Protein AF-A0A3B9JPJ0-F1 (afdb_monomer_lite)

pLDDT: mean 85.85, std 18.94, range [28.5, 98.88]

Sequence (284 aa):
MLSPKNLHAYPKFWPHKKGLVPAPLLPMSRKEMDELGWDCCDIIIVTGDAYVDHPSFGMAIIGRLLESQGFRVGIISQPDWHSADAFRQLGKPSLFFAVASGNMDSMVNHYTAEKRPRSDDAYTAGAMSGKRPDRATTVYTQRAKEAYKGIPVIIGGIEASLRRIAQYDHWSQTIRRSILPDSKADLLLFGNAERAVVEVAHRVAAGEDIKQITDIRGTAYMRQGIPEGWTVLDSSEIDADKSLVHPQTDPYADTSAKDKQGCGDKNNQTKPSKIDPNQGAVQV

Foldseek 3Di:
DDDFDDLPPAAQLQDVVNQLDDQPAAAQAVVSCVVSVHPAFQEEEEEAFDDDCDPLKVSNVLQVSNVVSNGRYHYQYLFDLVALVSLCRRHDHNFAYEYEHIQDQPQVQQADPVRHGDCFGPRYVVRHPDSADHLRRLSVLQSNCVNPPPGAYEYEHDSQQVQQAFDQDPNVRDTDGHSCVRSVHAKYAYDPCSSVSSVLSVCSSVVDDSNVPDPDPRMDGDDDDDDPPDDDDDPVDPDDPPRDPPVDDDPPPDPVVVPDDDDDDDDDDDDDDDDDPPPDPDDD

Radius of gyration: 23.82 Å; chains: 1; bounding box: 48×60×76 Å

Secondary structure (DSSP, 8-state):
-PPPPPTT-SPPSS-GGGT-PPPSS---SHHHHHHTT-SS-SEEEEESS----STT-HHHHHHHHHHHTT--EEEEES--TT-SGGGGTT---SSEEEEE--SS-HHHHHB-TT-PBPSB-TTSGGGBS-SS-TTHHHHHHHHHHHHSTT--EEE-HHHHHHTTS-EEETTTTEEE--HHHHH--SEEE-SS-HHHHHHHHHHHHTT--GGG----TTEE---SSPPTTPPPPP-SSPPPTTT---SS--TTS-GGGGGS----------PPPPPPTTS-----

Structure (mmCIF, N/CA/C/O backbone):
data_AF-A0A3B9JPJ0-F1
#
_entry.id   AF-A0A3B9JPJ0-F1
#
loop_
_atom_site.group_PDB
_atom_site.id
_atom_site.type_symbol
_atom_site.label_atom_id
_atom_site.label_alt_id
_atom_site.label_comp_id
_atom_site.label_asym_id
_atom_site.label_entity_id
_atom_site.label_seq_id
_atom_site.pdbx_PDB_ins_code
_atom_site.Cartn_x
_atom_site.Cartn_y
_atom_site.Cartn_z
_atom_site.occupancy
_atom_site.B_iso_or_equiv
_atom_site.auth_seq_id
_atom_site.auth_comp_id
_atom_site.auth_asym_id
_atom_site.auth_atom_id
_atom_site.pdbx_PDB_model_num
ATOM 1 N N . MET A 1 1 ? -10.204 -19.972 -12.909 1.00 61.78 1 MET A N 1
ATOM 2 C CA . MET A 1 1 ? -10.339 -18.577 -12.428 1.00 61.78 1 MET A CA 1
ATOM 3 C C . MET A 1 1 ? -11.800 -18.314 -12.134 1.00 61.78 1 MET A C 1
ATOM 5 O O . MET A 1 1 ? -12.628 -18.668 -12.967 1.00 61.78 1 MET A O 1
ATOM 9 N N . LEU A 1 2 ? -12.107 -17.726 -10.980 1.00 66.38 2 LEU A N 1
ATOM 10 C CA . LEU A 1 2 ? -13.475 -17.365 -10.611 1.00 66.38 2 LEU A CA 1
ATOM 11 C C . LEU A 1 2 ? -14.005 -16.226 -11.503 1.00 66.38 2 LEU A C 1
ATOM 13 O O . LEU A 1 2 ? -13.235 -15.398 -12.005 1.00 66.38 2 LEU A O 1
ATOM 17 N N . SER A 1 3 ? -15.321 -16.199 -11.722 1.00 76.38 3 SER A N 1
ATOM 18 C CA . SER A 1 3 ? -15.989 -15.069 -12.376 1.00 76.38 3 SER A CA 1
ATOM 19 C C . SER A 1 3 ? -15.947 -13.843 -11.457 1.00 76.38 3 SER A C 1
ATOM 21 O O . SER A 1 3 ? -16.220 -13.986 -10.263 1.00 76.38 3 SER A O 1
ATOM 23 N N . PRO A 1 4 ? -15.629 -12.643 -11.977 1.00 72.19 4 PRO A N 1
ATOM 24 C CA . PRO A 1 4 ? -15.495 -11.455 -11.144 1.00 72.19 4 PRO A CA 1
ATOM 25 C C . PRO A 1 4 ? -16.838 -11.092 -10.503 1.00 72.19 4 PRO A C 1
ATOM 27 O O . PRO A 1 4 ? -17.842 -10.907 -11.195 1.00 72.19 4 PRO A O 1
ATOM 30 N N . LYS A 1 5 ? -16.850 -10.964 -9.174 1.00 83.88 5 LYS A N 1
ATOM 31 C CA . LYS A 1 5 ? -18.019 -10.474 -8.437 1.00 83.88 5 LYS A CA 1
ATOM 32 C C . LYS A 1 5 ? -18.219 -8.977 -8.685 1.00 83.88 5 LYS A C 1
ATOM 34 O O . LYS A 1 5 ? -17.272 -8.226 -8.924 1.00 83.88 5 LYS A O 1
ATOM 39 N N . ASN A 1 6 ? -19.473 -8.533 -8.627 1.00 87.19 6 ASN A N 1
ATOM 40 C CA . ASN A 1 6 ? -19.786 -7.107 -8.657 1.00 87.19 6 ASN A CA 1
ATOM 41 C C . ASN A 1 6 ? -19.236 -6.426 -7.387 1.00 87.19 6 ASN A C 1
ATOM 43 O O . ASN A 1 6 ? -19.328 -6.994 -6.300 1.00 87.19 6 ASN A O 1
ATOM 47 N N . LEU A 1 7 ? -18.699 -5.208 -7.518 1.00 85.88 7 LEU A N 1
ATOM 48 C CA . LEU A 1 7 ? -18.126 -4.431 -6.407 1.00 85.88 7 LEU A CA 1
ATOM 49 C C . LEU A 1 7 ? -19.104 -4.222 -5.244 1.00 85.88 7 LEU A C 1
ATOM 51 O O . LEU A 1 7 ? -18.683 -4.149 -4.096 1.00 85.88 7 LEU A O 1
ATOM 55 N N . HIS A 1 8 ? -20.403 -4.144 -5.529 1.00 86.38 8 HIS A N 1
ATOM 56 C CA . HIS A 1 8 ? -21.445 -3.909 -4.528 1.00 86.38 8 HIS A CA 1
ATOM 57 C C . HIS A 1 8 ? -22.128 -5.196 -4.047 1.00 86.38 8 HIS A C 1
ATOM 59 O O . HIS A 1 8 ? -23.106 -5.130 -3.310 1.00 86.38 8 HIS A O 1
ATOM 65 N N . ALA A 1 9 ? -21.642 -6.369 -4.470 1.00 90.06 9 ALA A N 1
ATOM 66 C CA . ALA A 1 9 ? -22.218 -7.650 -4.064 1.00 90.06 9 ALA A CA 1
ATOM 67 C C . ALA A 1 9 ? -21.769 -8.101 -2.665 1.00 90.06 9 ALA A C 1
ATOM 69 O O . ALA A 1 9 ? -22.383 -9.001 -2.093 1.00 90.06 9 ALA A O 1
ATOM 70 N N . TYR A 1 10 ? -20.701 -7.516 -2.121 1.00 90.62 10 TYR A N 1
ATOM 71 C CA . TYR A 1 10 ? -20.226 -7.857 -0.787 1.00 90.62 10 TYR A CA 1
ATOM 72 C C . TYR A 1 10 ? -21.063 -7.156 0.292 1.00 90.62 10 TYR A C 1
ATOM 74 O O . TYR A 1 10 ? -21.375 -5.969 0.153 1.00 90.62 10 TYR A O 1
ATOM 82 N N . PRO A 1 11 ? -21.423 -7.851 1.388 1.00 91.69 11 PRO A N 1
ATOM 83 C CA . PRO A 1 11 ? -21.999 -7.182 2.544 1.00 91.69 11 PRO A CA 1
ATOM 84 C C . PRO A 1 11 ? -20.972 -6.213 3.138 1.00 91.69 11 PRO A C 1
ATOM 86 O O . PRO A 1 11 ? -19.778 -6.508 3.170 1.00 91.69 11 PRO A O 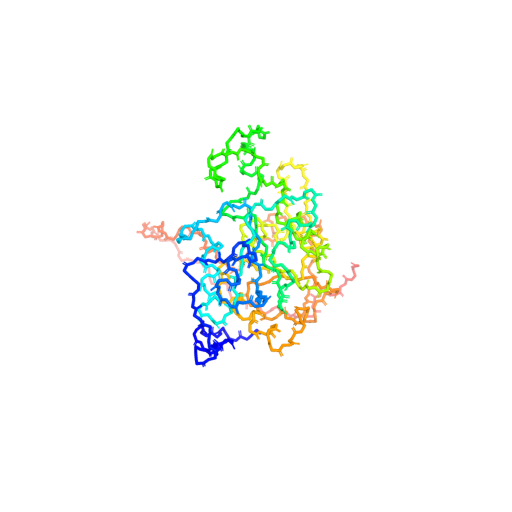1
ATOM 89 N N . LYS A 1 12 ? -21.434 -5.060 3.636 1.00 92.56 12 LYS A N 1
ATOM 90 C CA . LYS A 1 12 ? -20.546 -4.115 4.326 1.00 92.56 12 LYS A CA 1
ATOM 91 C C . LYS A 1 12 ? -19.909 -4.794 5.538 1.00 92.56 12 LYS A C 1
ATOM 93 O O . LYS A 1 12 ? -20.639 -5.391 6.331 1.00 92.56 12 LYS A O 1
ATOM 98 N N . PHE A 1 13 ? -18.591 -4.661 5.690 1.00 92.56 13 PHE A N 1
ATOM 99 C CA . PHE A 1 13 ? -17.847 -5.304 6.775 1.00 92.56 13 PHE A CA 1
ATOM 100 C C . PHE A 1 13 ? -18.347 -4.838 8.149 1.00 92.56 13 PHE A C 1
ATOM 102 O O . PHE A 1 13 ? -18.813 -5.652 8.948 1.00 92.56 13 PHE A O 1
ATOM 109 N N . TRP A 1 14 ? -18.397 -3.519 8.366 1.00 89.31 14 TRP A N 1
ATOM 110 C CA . TRP A 1 14 ? -19.162 -2.896 9.443 1.00 89.31 14 TRP A CA 1
ATOM 111 C C . TRP A 1 14 ? -20.501 -2.356 8.905 1.00 89.31 14 TRP A C 1
ATOM 113 O O . TRP A 1 14 ? -20.537 -1.353 8.182 1.00 89.31 14 TRP A O 1
ATOM 123 N N . PRO A 1 15 ? -21.645 -2.980 9.242 1.00 76.25 15 PRO A N 1
ATOM 124 C CA . PRO A 1 15 ? -22.956 -2.444 8.894 1.00 76.25 15 PRO A CA 1
ATOM 125 C C . PRO A 1 15 ? -23.157 -1.052 9.502 1.00 76.25 15 PRO A C 1
ATOM 127 O O . PRO A 1 15 ? -22.800 -0.830 10.654 1.00 76.25 15 PRO A O 1
ATOM 130 N N . HIS A 1 16 ? -23.826 -0.133 8.798 1.00 65.19 16 HIS A N 1
ATOM 131 C CA . HIS A 1 16 ? -24.108 1.217 9.326 1.00 65.19 16 HIS A CA 1
ATOM 132 C C . HIS A 1 16 ? -24.902 1.182 10.643 1.00 65.19 16 HIS A C 1
ATOM 134 O O . HIS A 1 16 ? -24.671 1.991 11.533 1.00 65.19 16 HIS A O 1
ATOM 140 N N . LYS A 1 17 ? -25.771 0.175 10.824 1.00 56.69 17 LYS A N 1
ATOM 141 C CA . LYS A 1 17 ? -26.485 -0.068 12.092 1.00 56.69 17 LYS A CA 1
ATOM 142 C C . LYS A 1 17 ? -25.561 -0.429 13.266 1.00 56.69 17 LYS A C 1
ATOM 144 O O . LYS A 1 17 ? -25.993 -0.342 14.406 1.00 56.69 17 LYS A O 1
ATOM 149 N N . LYS A 1 18 ? -24.321 -0.847 12.993 1.00 61.72 18 LYS A N 1
ATOM 150 C CA . LYS A 1 18 ? -23.273 -1.118 13.987 1.00 61.72 18 LYS A CA 1
ATOM 151 C C . LYS A 1 18 ? -22.310 0.066 14.189 1.00 61.72 18 LYS A C 1
ATOM 153 O O . LYS A 1 18 ? -21.311 -0.106 14.872 1.00 61.72 18 LYS A O 1
ATOM 158 N N . GLY A 1 19 ? -22.607 1.250 13.638 1.00 57.16 19 GLY A N 1
ATOM 159 C CA . GLY A 1 19 ? -21.951 2.501 14.040 1.00 57.16 19 GLY A CA 1
ATOM 160 C C . GLY A 1 19 ? -20.794 2.994 13.169 1.00 57.16 19 GLY A C 1
ATOM 161 O O . GLY A 1 19 ? -20.196 4.004 13.522 1.00 57.16 19 GLY A O 1
ATOM 162 N N . LEU A 1 20 ? -20.483 2.360 12.029 1.00 73.75 20 LEU A N 1
ATOM 163 C CA . LEU A 1 20 ? -19.498 2.939 11.108 1.00 73.75 20 LEU A CA 1
ATOM 164 C C . LEU A 1 20 ? -20.132 4.081 10.301 1.00 73.75 20 LEU A C 1
ATOM 166 O O . LEU A 1 20 ? -20.853 3.841 9.327 1.00 73.75 20 LEU A O 1
ATOM 170 N N . VAL A 1 21 ? -19.854 5.311 10.726 1.00 74.94 21 VAL A N 1
ATOM 171 C CA . VAL A 1 21 ? -20.100 6.535 9.958 1.00 74.94 21 VAL A CA 1
ATOM 172 C C . VAL A 1 21 ? -18.847 6.821 9.125 1.00 74.94 21 VAL A C 1
ATOM 174 O O . VAL A 1 21 ? -17.755 6.796 9.697 1.00 74.94 21 VAL A O 1
ATOM 177 N N . PRO A 1 22 ? -18.968 7.062 7.804 1.00 80.25 22 PRO A N 1
ATOM 178 C CA . PRO A 1 22 ? -17.829 7.464 6.988 1.00 80.25 22 PRO A CA 1
ATOM 179 C C . PRO A 1 22 ? -17.139 8.694 7.578 1.00 80.25 22 PRO A C 1
ATOM 181 O O . PRO A 1 22 ? -17.803 9.667 7.949 1.00 80.25 22 PRO A O 1
ATOM 184 N N . ALA A 1 23 ? -15.818 8.648 7.672 1.00 87.19 23 ALA A N 1
ATOM 185 C CA . ALA A 1 23 ? -15.024 9.744 8.180 1.00 87.19 23 ALA A CA 1
ATOM 186 C C . ALA A 1 23 ? -15.075 10.920 7.187 1.00 87.19 23 ALA A C 1
ATOM 188 O O . ALA A 1 23 ? -14.973 10.700 5.975 1.00 87.19 23 ALA A O 1
ATOM 189 N N . PRO A 1 24 ? -15.192 12.180 7.645 1.00 90.88 24 PRO A N 1
ATOM 190 C CA . PRO A 1 24 ? -15.136 13.337 6.749 1.00 90.88 24 PRO A CA 1
ATOM 191 C C . PRO A 1 24 ? -13.866 13.344 5.890 1.00 90.88 24 PRO A C 1
ATOM 193 O O . PRO A 1 24 ? -13.932 13.615 4.696 1.00 90.88 24 PRO A O 1
ATOM 196 N N . LEU A 1 25 ? -12.738 12.948 6.481 1.00 94.44 25 LEU A N 1
ATOM 197 C CA . LEU A 1 25 ? -11.451 12.654 5.850 1.00 94.44 25 LEU A CA 1
ATOM 198 C C . LEU A 1 25 ? -10.896 11.370 6.465 1.00 94.44 25 LEU A C 1
ATOM 200 O O . LEU A 1 25 ? -11.198 11.073 7.621 1.00 94.44 25 LEU A O 1
ATOM 204 N N . LEU A 1 26 ? -10.089 10.612 5.720 1.00 96.88 26 LEU A N 1
ATOM 205 C CA . LEU A 1 26 ? -9.426 9.438 6.292 1.00 96.88 26 LEU A CA 1
ATOM 206 C C . LEU A 1 26 ? -8.478 9.893 7.418 1.00 96.88 26 LEU A C 1
ATOM 208 O O . LEU A 1 26 ? -7.664 10.788 7.177 1.00 96.88 26 LEU A O 1
ATOM 212 N N . PRO A 1 27 ? -8.547 9.304 8.627 1.00 97.12 27 PRO A N 1
ATOM 213 C CA . PRO A 1 27 ? -7.702 9.718 9.739 1.00 97.12 27 PRO A CA 1
ATOM 214 C C . PRO A 1 27 ? -6.224 9.455 9.439 1.00 97.12 27 PRO A C 1
ATOM 216 O O . PRO A 1 27 ? -5.844 8.390 8.937 1.00 97.12 27 PRO A O 1
ATOM 219 N N . MET A 1 28 ? -5.388 10.425 9.800 1.00 97.56 28 MET A N 1
ATOM 220 C CA . MET A 1 28 ? -3.929 10.375 9.706 1.00 97.56 28 MET A CA 1
ATOM 221 C C . MET A 1 28 ? -3.252 10.279 11.078 1.00 97.56 28 MET A C 1
ATOM 223 O O . MET A 1 28 ? -2.062 9.972 11.162 1.00 97.56 28 MET A O 1
ATOM 227 N N . SER A 1 29 ? -4.005 10.488 12.158 1.00 97.25 29 SER A N 1
ATOM 228 C CA . SER A 1 29 ? -3.526 10.467 13.539 1.00 97.25 29 SER A CA 1
ATOM 229 C C . SER A 1 29 ? -4.447 9.680 14.475 1.00 97.25 29 SER A C 1
ATOM 231 O O . SER A 1 29 ? -5.636 9.505 14.208 1.00 97.25 29 SER A O 1
ATOM 233 N N . ARG A 1 30 ? -3.917 9.247 15.630 1.00 96.38 30 ARG A N 1
ATOM 234 C CA . ARG A 1 30 ? -4.747 8.646 16.691 1.00 96.38 30 ARG A CA 1
ATOM 235 C C . ARG A 1 30 ? -5.840 9.579 17.192 1.00 96.38 30 ARG A C 1
ATOM 237 O O . ARG A 1 30 ? -6.946 9.119 17.414 1.00 96.38 30 ARG A O 1
ATOM 244 N N . LYS A 1 31 ? -5.554 10.876 17.295 1.00 96.69 31 LYS A N 1
ATOM 245 C CA . LYS A 1 31 ? -6.536 11.863 17.744 1.00 96.69 31 LYS A CA 1
ATOM 246 C C . LYS A 1 31 ? -7.770 11.891 16.833 1.00 96.69 31 LYS A C 1
ATOM 248 O O . LYS A 1 31 ? -8.887 11.867 17.329 1.00 96.69 31 LYS A O 1
ATOM 253 N N . GLU A 1 32 ? -7.575 11.889 15.515 1.00 96.12 32 GLU A N 1
ATOM 254 C CA . GLU A 1 32 ? -8.690 11.835 14.557 1.00 96.12 32 GLU A CA 1
ATOM 255 C C . GLU A 1 32 ? -9.441 10.497 14.637 1.00 96.12 32 GLU A C 1
ATOM 257 O O . GLU A 1 32 ? -10.658 10.463 14.491 1.00 96.12 32 GLU A O 1
ATOM 262 N N . MET A 1 33 ? -8.747 9.385 14.916 1.00 94.94 33 MET A N 1
ATOM 263 C CA . MET A 1 33 ? -9.417 8.104 15.181 1.00 94.94 33 MET A CA 1
ATOM 264 C C . MET A 1 33 ? -10.278 8.154 16.448 1.00 94.94 33 MET A C 1
ATOM 266 O O . MET A 1 33 ? -11.392 7.637 16.432 1.00 94.94 33 MET A O 1
ATOM 270 N N . ASP A 1 34 ? -9.792 8.789 17.518 1.00 93.88 34 ASP A N 1
ATOM 271 C CA . ASP A 1 34 ? -10.538 8.959 18.769 1.00 93.88 34 ASP A CA 1
ATOM 272 C C . ASP A 1 34 ? -11.796 9.818 18.545 1.00 93.88 34 ASP A C 1
ATOM 274 O O . ASP A 1 34 ? -12.870 9.480 19.041 1.00 93.88 34 ASP A O 1
ATOM 278 N N . GLU A 1 35 ? -11.696 10.877 17.733 1.00 93.62 35 GLU A N 1
ATOM 279 C CA . GLU A 1 35 ? -12.833 11.713 17.311 1.00 93.62 35 GLU A CA 1
ATOM 280 C C . GLU A 1 35 ? -13.882 10.918 16.507 1.00 93.62 35 GLU A C 1
ATOM 282 O O . GLU A 1 35 ? -15.080 11.187 16.611 1.00 93.62 35 GLU A O 1
ATOM 287 N N . LEU A 1 36 ? -13.449 9.902 15.753 1.00 91.75 36 LEU A N 1
ATOM 288 C CA . LEU A 1 36 ? -14.315 8.962 15.031 1.00 91.75 36 LEU A CA 1
ATOM 289 C C . LEU A 1 36 ? -14.805 7.788 15.902 1.00 91.75 36 LEU A C 1
ATOM 291 O O . LEU A 1 36 ? -15.628 6.988 15.448 1.00 91.75 36 LEU A O 1
ATOM 295 N N . GLY A 1 37 ? -14.303 7.651 17.134 1.00 91.81 37 GLY A N 1
ATOM 296 C CA . GLY A 1 37 ? -14.588 6.522 18.023 1.00 91.81 37 GLY A CA 1
ATOM 297 C C . GLY A 1 37 ? -13.983 5.191 17.557 1.00 91.81 37 GLY A C 1
ATOM 298 O O . GLY A 1 37 ? -14.536 4.128 17.846 1.00 91.81 37 GLY A O 1
ATOM 299 N N . TRP A 1 38 ? -12.888 5.220 16.793 1.00 92.56 38 TRP A N 1
ATOM 300 C CA . TRP A 1 38 ? -12.226 4.028 16.256 1.00 92.56 38 TRP A CA 1
ATOM 301 C C . TRP A 1 38 ? -11.074 3.576 17.158 1.00 92.56 38 TRP A C 1
ATOM 303 O O . TRP A 1 38 ? -10.097 4.294 17.344 1.00 92.56 38 TRP A O 1
ATOM 313 N N . ASP A 1 39 ? -11.121 2.335 17.639 1.00 92.75 39 ASP A N 1
ATOM 314 C CA . ASP A 1 39 ? -10.020 1.717 18.395 1.00 92.75 39 ASP A CA 1
ATOM 315 C C . ASP A 1 39 ? -8.807 1.365 17.500 1.00 92.75 39 ASP A C 1
ATOM 317 O O . ASP A 1 39 ? -7.635 1.521 17.870 1.00 92.75 39 ASP A O 1
ATOM 321 N N . CYS A 1 40 ? -9.080 0.922 16.275 1.00 95.25 40 CYS A N 1
ATOM 322 C CA . CYS A 1 40 ? -8.094 0.574 15.263 1.00 95.25 40 CYS A CA 1
ATOM 323 C C . CYS A 1 40 ? -8.622 0.836 13.846 1.00 95.25 40 CYS A C 1
ATOM 325 O O . CYS A 1 40 ? -9.828 0.876 13.600 1.00 95.25 40 CYS A O 1
ATOM 327 N N . CYS A 1 41 ? -7.696 1.006 12.903 1.00 97.56 41 CYS A N 1
ATOM 328 C CA . CYS A 1 41 ? -8.017 0.921 11.483 1.00 97.56 41 CYS A CA 1
ATOM 329 C C . CYS A 1 41 ? -8.070 -0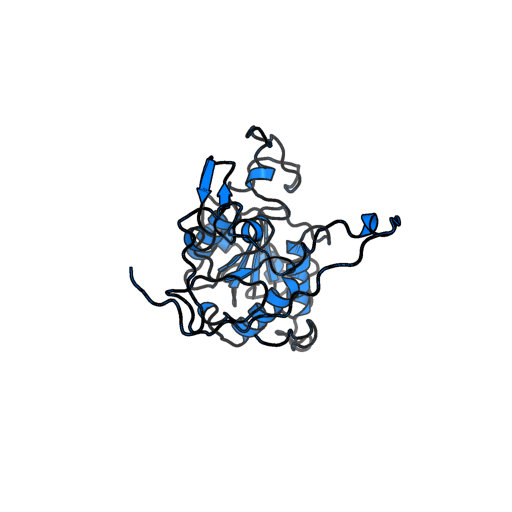.555 11.081 1.00 97.56 41 CYS A C 1
ATOM 331 O O . CYS A 1 41 ? -7.274 -1.360 11.563 1.00 97.56 41 CYS A O 1
ATOM 333 N N . ASP A 1 42 ? -8.958 -0.913 10.160 1.00 98.19 42 ASP A N 1
ATOM 334 C CA . ASP A 1 42 ? -8.933 -2.245 9.562 1.00 98.19 42 ASP A CA 1
ATOM 335 C C . ASP A 1 42 ? -7.831 -2.332 8.509 1.00 98.19 42 ASP A C 1
ATOM 337 O O . ASP A 1 42 ? -7.057 -3.289 8.472 1.00 98.19 42 ASP A O 1
ATOM 341 N N . ILE A 1 43 ? -7.714 -1.278 7.704 1.00 98.75 43 ILE A N 1
ATOM 342 C CA . ILE A 1 43 ? -6.717 -1.149 6.648 1.00 98.75 43 ILE A CA 1
ATOM 343 C C . ILE A 1 43 ? -6.000 0.184 6.837 1.00 98.75 43 ILE A C 1
ATOM 345 O O . ILE A 1 43 ? -6.640 1.221 7.018 1.00 98.75 43 ILE A O 1
ATOM 349 N N . ILE A 1 44 ? -4.670 0.165 6.782 1.00 98.88 44 ILE A N 1
ATOM 350 C CA . ILE A 1 44 ? -3.866 1.391 6.760 1.00 98.88 44 ILE A CA 1
ATOM 351 C C . ILE A 1 44 ? -3.207 1.515 5.393 1.00 98.88 44 ILE A C 1
ATOM 353 O O . ILE A 1 44 ? -2.421 0.654 4.994 1.00 98.88 44 ILE A O 1
ATOM 357 N N . ILE A 1 45 ? -3.521 2.597 4.686 1.00 98.81 45 ILE A N 1
ATOM 358 C CA . ILE A 1 45 ? -2.872 2.952 3.428 1.00 98.81 45 ILE A CA 1
ATOM 359 C C . ILE A 1 45 ? -1.598 3.735 3.747 1.00 98.81 45 ILE A C 1
ATOM 361 O O . ILE A 1 45 ? -1.638 4.696 4.505 1.00 98.81 45 ILE A O 1
ATOM 365 N N . VAL A 1 46 ? -0.471 3.361 3.153 1.00 98.81 46 VAL A N 1
ATOM 366 C CA . VAL A 1 46 ? 0.774 4.129 3.196 1.00 98.81 46 VAL A CA 1
ATOM 367 C C . VAL A 1 46 ? 1.067 4.651 1.800 1.00 98.81 46 VAL A C 1
ATOM 369 O O . VAL A 1 46 ? 1.135 3.875 0.844 1.00 98.81 46 VAL A O 1
ATOM 372 N N . THR A 1 47 ? 1.248 5.962 1.686 1.00 98.19 47 THR A N 1
ATOM 373 C CA . THR A 1 47 ? 1.475 6.638 0.408 1.00 98.19 47 THR A CA 1
ATOM 374 C C . THR A 1 47 ? 2.701 7.538 0.465 1.00 98.19 47 THR A C 1
ATOM 376 O O . THR A 1 47 ? 2.993 8.153 1.492 1.00 98.19 47 THR A O 1
ATOM 379 N N . GLY A 1 48 ? 3.415 7.626 -0.657 1.00 97.25 48 GLY A N 1
ATOM 380 C CA . GLY A 1 48 ? 4.510 8.578 -0.835 1.00 97.25 48 GLY A CA 1
ATOM 381 C C . GLY A 1 48 ? 4.051 9.987 -1.182 1.00 97.25 48 GLY A C 1
ATOM 382 O O . GLY A 1 48 ? 4.887 10.880 -1.205 1.00 97.25 48 GLY A O 1
ATOM 383 N N . ASP A 1 49 ? 2.766 10.215 -1.425 1.00 96.69 49 ASP A N 1
ATOM 384 C CA . ASP A 1 49 ? 2.209 11.543 -1.702 1.00 96.69 49 ASP A CA 1
ATOM 385 C C . ASP A 1 49 ? 1.595 12.168 -0.459 1.00 96.69 49 ASP A C 1
ATOM 387 O O . ASP A 1 49 ? 1.183 11.456 0.454 1.00 96.69 49 ASP A O 1
ATOM 391 N N . ALA A 1 50 ? 1.470 13.494 -0.462 1.00 96.38 50 ALA A N 1
ATOM 392 C CA . ALA A 1 50 ? 0.584 14.199 0.447 1.00 96.38 50 ALA A CA 1
ATOM 393 C C . ALA A 1 50 ? -0.850 13.658 0.311 1.00 96.38 50 ALA A C 1
ATOM 395 O O . ALA A 1 50 ? -1.347 13.451 -0.802 1.00 96.38 50 ALA A O 1
ATOM 396 N N . TYR A 1 51 ? -1.536 13.448 1.435 1.00 96.44 51 TYR A N 1
ATOM 397 C CA . TYR A 1 51 ? -2.946 13.079 1.394 1.00 96.44 51 TYR A CA 1
ATOM 398 C C . TYR A 1 51 ? -3.793 14.272 0.944 1.00 96.44 51 TYR A C 1
ATOM 400 O O . TYR A 1 51 ? -3.916 15.278 1.642 1.00 96.44 51 TYR A O 1
ATOM 408 N N . VAL A 1 52 ? -4.389 14.127 -0.236 1.00 95.31 52 VAL A N 1
ATOM 409 C CA . VAL A 1 52 ? -5.408 15.021 -0.778 1.00 95.31 52 VAL A CA 1
ATOM 410 C C . VAL A 1 52 ? -6.604 14.155 -1.139 1.00 95.31 52 VAL A C 1
ATOM 412 O O . VAL A 1 52 ? -6.497 13.261 -1.980 1.00 95.31 52 VA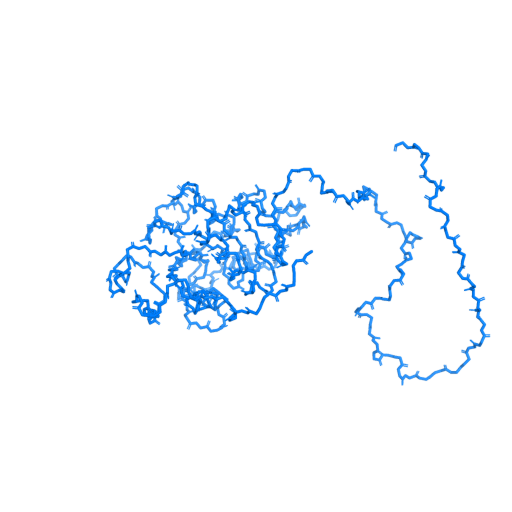L A O 1
ATOM 415 N N . ASP A 1 53 ? -7.742 14.403 -0.498 1.00 95.31 53 ASP A N 1
ATOM 416 C CA . ASP A 1 53 ? -8.964 13.630 -0.718 1.00 95.31 53 ASP A CA 1
ATOM 417 C C . ASP A 1 53 ? -9.671 14.073 -2.010 1.00 95.31 53 ASP A C 1
ATOM 419 O O . ASP A 1 53 ? -10.692 14.755 -2.001 1.00 95.31 53 ASP A O 1
ATOM 423 N N . HIS A 1 54 ? -9.057 13.747 -3.149 1.00 94.94 54 HIS A N 1
ATOM 424 C CA . HIS A 1 54 ? -9.492 14.167 -4.478 1.00 94.94 54 HIS A CA 1
ATOM 425 C C . HIS A 1 54 ? -9.403 12.996 -5.471 1.00 94.94 54 HIS A C 1
ATOM 427 O O . HIS A 1 54 ? -8.454 12.213 -5.401 1.00 94.94 54 HIS A O 1
ATOM 433 N N . PRO A 1 55 ? -10.324 12.871 -6.450 1.00 93.31 55 PRO A N 1
ATOM 434 C CA . PRO A 1 55 ? -10.322 11.778 -7.431 1.00 93.31 55 PRO A CA 1
ATOM 435 C C . PRO A 1 55 ? -9.084 11.715 -8.341 1.00 93.31 55 PRO A C 1
ATOM 437 O O . PRO A 1 55 ? -8.889 10.729 -9.040 1.00 93.31 55 PRO A O 1
ATOM 440 N N . SER A 1 56 ? -8.220 12.730 -8.352 1.00 91.81 56 SER A N 1
ATOM 441 C CA . SER A 1 56 ? -6.922 12.639 -9.041 1.00 91.81 56 SER A CA 1
ATOM 442 C C . SER A 1 56 ? -5.861 11.877 -8.239 1.00 91.81 56 SER A C 1
ATOM 444 O O . SER A 1 56 ? -4.784 11.622 -8.765 1.00 91.81 56 SER A O 1
ATOM 446 N N . PHE A 1 57 ? -6.139 11.539 -6.975 1.00 95.19 57 PHE A N 1
ATOM 447 C CA . PHE A 1 57 ? -5.240 10.799 -6.097 1.00 95.19 57 PHE A CA 1
ATOM 448 C C . PHE A 1 57 ? -5.741 9.365 -5.947 1.00 95.19 57 PHE A C 1
ATOM 450 O O . PHE A 1 57 ? -6.743 9.101 -5.280 1.00 95.19 57 PHE A O 1
ATOM 457 N N . GLY A 1 58 ? -5.018 8.412 -6.540 1.00 93.69 58 GLY A N 1
ATOM 458 C CA . GLY A 1 58 ? -5.441 7.010 -6.567 1.00 93.69 58 GLY A CA 1
ATOM 459 C C . GLY A 1 58 ? -5.632 6.424 -5.165 1.00 93.69 58 GLY A C 1
ATOM 460 O O . GLY A 1 58 ? -6.575 5.675 -4.924 1.00 93.69 58 GLY A O 1
ATOM 461 N N . MET A 1 59 ? -4.785 6.814 -4.209 1.00 95.50 59 MET A N 1
ATOM 462 C CA . MET A 1 59 ? -4.878 6.339 -2.824 1.00 95.50 59 MET A CA 1
ATOM 463 C C . MET A 1 59 ? -6.116 6.867 -2.092 1.00 95.50 59 MET A C 1
ATOM 465 O O . MET A 1 59 ? -6.689 6.136 -1.287 1.00 95.50 59 MET A O 1
ATOM 469 N N . ALA A 1 60 ? -6.577 8.082 -2.414 1.00 95.81 60 ALA A N 1
ATOM 470 C CA . ALA A 1 60 ? -7.837 8.605 -1.891 1.00 95.81 60 ALA A CA 1
ATOM 471 C C . ALA A 1 60 ? -9.022 7.795 -2.435 1.00 95.81 60 ALA A C 1
ATOM 473 O O . ALA A 1 60 ? -9.856 7.335 -1.659 1.00 95.81 60 ALA A O 1
ATOM 474 N N . ILE A 1 61 ? -9.048 7.515 -3.747 1.00 96.12 61 ILE A N 1
ATOM 475 C CA . ILE A 1 61 ? -10.093 6.675 -4.359 1.00 96.12 61 ILE A CA 1
ATOM 476 C C . ILE A 1 61 ? -10.130 5.288 -3.718 1.00 96.12 61 ILE A C 1
ATOM 478 O O . ILE A 1 61 ? -11.202 4.824 -3.338 1.00 96.12 61 ILE A O 1
ATOM 482 N N . ILE A 1 62 ? -8.981 4.622 -3.581 1.00 97.12 62 ILE A N 1
ATOM 483 C CA . ILE A 1 62 ? -8.919 3.286 -2.976 1.00 97.12 62 ILE A CA 1
ATOM 484 C C . ILE A 1 62 ? -9.367 3.326 -1.512 1.00 97.12 62 ILE A C 1
ATOM 486 O O . ILE A 1 62 ? -10.132 2.457 -1.092 1.00 97.12 62 ILE A O 1
ATOM 490 N N . GLY A 1 63 ? -8.961 4.343 -0.748 1.00 97.00 63 GLY A N 1
ATOM 491 C CA . GLY A 1 63 ? -9.400 4.511 0.634 1.00 97.00 63 GLY A CA 1
ATOM 492 C C . GLY A 1 63 ? -10.912 4.698 0.755 1.00 97.00 63 GLY A C 1
ATOM 493 O O . GLY A 1 63 ? -11.558 3.970 1.507 1.00 97.00 63 GLY A O 1
ATOM 494 N N . ARG A 1 64 ? -11.502 5.581 -0.059 1.00 96.31 64 ARG A N 1
ATOM 495 C CA . ARG A 1 64 ? -12.958 5.802 -0.102 1.00 96.31 64 ARG A CA 1
ATOM 496 C C . ARG A 1 64 ? -13.729 4.597 -0.630 1.00 96.31 64 ARG A C 1
ATOM 498 O O . ARG A 1 64 ? -14.817 4.297 -0.143 1.00 96.31 64 ARG A O 1
ATOM 505 N N . LEU A 1 65 ? -13.167 3.861 -1.585 1.00 96.12 65 LEU A N 1
ATOM 506 C CA . LEU A 1 65 ? -13.741 2.608 -2.062 1.00 96.12 65 LEU A CA 1
ATOM 507 C C . LEU A 1 65 ? -13.812 1.582 -0.928 1.00 96.12 65 LEU A C 1
ATOM 509 O O . LEU A 1 65 ? -14.872 1.002 -0.709 1.00 96.12 65 LEU A O 1
ATOM 513 N N . LEU A 1 66 ? -12.725 1.376 -0.188 1.00 96.44 66 LEU A N 1
ATOM 514 C CA . LEU A 1 66 ? -12.691 0.453 0.948 1.00 96.44 66 LEU A CA 1
ATOM 515 C C . LEU A 1 66 ? -13.628 0.904 2.080 1.00 96.44 66 LEU A C 1
ATOM 517 O O . LEU A 1 66 ? -14.365 0.092 2.636 1.00 96.44 66 LEU A O 1
ATOM 521 N N . GLU A 1 67 ? -13.699 2.201 2.362 1.00 94.81 67 GLU A N 1
ATOM 522 C CA . GLU A 1 67 ? -14.668 2.752 3.310 1.00 94.81 67 GLU A CA 1
ATOM 523 C C . GLU A 1 67 ? -16.121 2.510 2.860 1.00 94.81 67 GLU A C 1
ATOM 525 O O . GLU A 1 67 ? -16.975 2.131 3.664 1.00 94.81 67 GLU A O 1
ATOM 530 N N . SER A 1 68 ? -16.410 2.612 1.555 1.00 93.62 68 SER A N 1
ATOM 531 C CA . SER A 1 68 ? -17.736 2.298 0.997 1.00 93.62 68 SER A CA 1
ATOM 532 C C . SER A 1 68 ? -18.133 0.823 1.173 1.00 93.62 68 SER A C 1
ATOM 534 O O . SER A 1 68 ? -19.323 0.506 1.282 1.00 93.62 68 SER A O 1
ATOM 536 N N . GLN A 1 69 ? -17.139 -0.070 1.275 1.00 94.75 69 GLN A N 1
ATOM 537 C CA . GLN A 1 69 ? -17.300 -1.487 1.628 1.00 94.75 69 GLN A CA 1
ATOM 538 C C . GLN A 1 69 ? -17.463 -1.709 3.141 1.00 94.75 69 GLN A C 1
ATOM 540 O O . GLN A 1 69 ? -17.639 -2.841 3.590 1.00 94.75 69 GLN A O 1
ATOM 545 N N . GLY A 1 70 ? -17.454 -0.639 3.934 1.00 94.25 70 GLY A N 1
ATOM 546 C CA . GLY A 1 70 ? -17.650 -0.673 5.374 1.00 94.25 70 GLY A CA 1
ATOM 547 C C . GLY A 1 70 ? -16.394 -1.013 6.166 1.00 94.25 70 GLY A C 1
ATOM 548 O O . GLY A 1 70 ? -16.541 -1.550 7.256 1.00 94.25 70 GLY A O 1
ATOM 549 N N . PHE A 1 71 ? -15.192 -0.751 5.645 1.00 96.06 71 PHE A N 1
ATOM 550 C CA . PHE A 1 71 ? -13.941 -0.863 6.405 1.00 96.06 71 PHE A CA 1
ATOM 551 C C . PHE A 1 71 ? -13.559 0.476 7.044 1.00 96.06 71 PHE A C 1
ATOM 553 O O . PHE A 1 71 ? -13.798 1.534 6.465 1.00 96.06 71 PHE A O 1
ATOM 560 N N . ARG A 1 72 ? -12.910 0.437 8.210 1.00 96.88 72 ARG A N 1
ATOM 561 C CA . ARG A 1 72 ? -12.238 1.607 8.792 1.00 96.88 72 ARG A CA 1
ATOM 562 C C . ARG A 1 72 ? -10.874 1.757 8.144 1.00 96.88 72 ARG A C 1
ATOM 564 O O . ARG A 1 72 ? -10.019 0.883 8.301 1.00 96.88 72 ARG A O 1
ATOM 571 N N . VAL A 1 73 ? -10.676 2.841 7.409 1.00 97.94 73 VAL A N 1
ATOM 572 C CA . VAL A 1 73 ? -9.455 3.055 6.630 1.00 97.94 73 VAL A CA 1
ATOM 573 C C . VAL A 1 73 ? -8.737 4.284 7.153 1.00 97.94 73 VAL A C 1
ATOM 575 O O . VAL A 1 73 ? -9.325 5.356 7.209 1.00 97.94 73 VAL A O 1
ATOM 578 N N . GLY A 1 74 ? -7.471 4.126 7.521 1.00 98.31 74 GLY A N 1
ATOM 579 C CA . GLY A 1 74 ? -6.586 5.242 7.849 1.00 98.31 74 GLY A CA 1
ATOM 580 C C . GLY A 1 74 ? -5.504 5.415 6.791 1.00 98.31 74 GLY A C 1
ATOM 581 O O . GLY A 1 74 ? -5.230 4.489 6.020 1.00 98.31 74 GLY A O 1
ATOM 582 N N . ILE A 1 75 ? -4.875 6.588 6.753 1.00 98.62 75 ILE A N 1
ATOM 583 C CA . ILE A 1 75 ? -3.808 6.882 5.794 1.00 98.62 75 ILE A CA 1
ATOM 584 C C . ILE A 1 75 ? -2.565 7.464 6.471 1.00 98.62 75 ILE A C 1
ATOM 586 O O . ILE A 1 75 ? -2.629 8.372 7.291 1.00 98.62 75 ILE A O 1
ATOM 590 N N . ILE A 1 76 ? -1.401 6.927 6.120 1.00 98.62 76 ILE A N 1
ATOM 591 C CA . ILE A 1 76 ? -0.084 7.425 6.506 1.00 98.62 76 ILE A CA 1
ATOM 592 C C . ILE A 1 76 ? 0.542 8.037 5.254 1.00 98.62 76 ILE A C 1
ATOM 594 O O . ILE A 1 76 ? 0.951 7.335 4.327 1.00 98.62 76 ILE A O 1
ATOM 598 N N . SER A 1 77 ? 0.573 9.364 5.223 1.00 97.62 77 SER A N 1
ATOM 599 C CA . SER A 1 77 ? 1.080 10.161 4.108 1.00 97.62 77 SER A CA 1
ATOM 600 C C . SER A 1 77 ? 2.518 10.581 4.371 1.00 97.62 77 SER A C 1
ATOM 602 O O . SER A 1 77 ? 2.776 11.252 5.366 1.00 97.62 77 SER A O 1
ATOM 604 N N . GLN A 1 78 ? 3.429 10.239 3.460 1.00 97.00 78 GLN A N 1
ATOM 605 C CA . GLN A 1 78 ? 4.845 10.628 3.509 1.00 97.00 78 GLN A CA 1
ATOM 606 C C . GLN A 1 78 ? 5.518 10.348 4.864 1.00 97.00 78 GLN A C 1
ATOM 608 O O . GLN A 1 78 ? 6.128 11.252 5.443 1.00 97.00 78 GLN A O 1
ATOM 613 N N . PRO A 1 79 ? 5.396 9.119 5.412 1.00 97.94 79 PRO A N 1
ATOM 614 C CA . PRO A 1 79 ? 6.042 8.802 6.676 1.00 97.94 79 PRO A CA 1
ATOM 615 C C . PRO A 1 79 ? 7.557 8.928 6.548 1.00 97.94 79 PRO A C 1
ATOM 617 O O . PRO A 1 79 ? 8.138 8.563 5.520 1.00 97.94 79 PRO A O 1
ATOM 620 N N . ASP A 1 80 ? 8.198 9.366 7.630 1.00 97.50 80 ASP A N 1
ATOM 621 C CA . ASP A 1 80 ? 9.647 9.269 7.758 1.00 97.50 80 ASP A CA 1
ATOM 622 C C . ASP A 1 80 ? 10.068 7.792 7.698 1.00 97.50 80 ASP A C 1
ATOM 624 O O . ASP A 1 80 ? 9.711 6.983 8.553 1.00 97.50 80 ASP A O 1
ATOM 628 N N . TRP A 1 81 ? 10.820 7.431 6.661 1.00 97.31 81 TRP A N 1
ATOM 629 C CA . TRP A 1 81 ? 11.266 6.061 6.413 1.00 97.31 81 TRP A CA 1
ATOM 630 C C . TRP A 1 81 ? 12.591 5.716 7.092 1.00 97.31 81 TRP A C 1
ATOM 632 O O . TRP A 1 81 ? 13.075 4.584 6.956 1.00 97.31 81 TRP A O 1
ATOM 642 N N . HIS A 1 82 ? 13.202 6.654 7.814 1.00 97.06 82 HIS A N 1
ATOM 643 C CA . HIS A 1 82 ? 14.400 6.380 8.599 1.00 97.06 82 HIS A CA 1
ATOM 644 C C . HIS A 1 82 ? 14.091 5.546 9.853 1.00 97.06 82 HIS A C 1
ATOM 646 O O . HIS A 1 82 ? 14.979 4.838 10.327 1.00 97.06 82 HIS A O 1
ATOM 652 N N . SER A 1 83 ? 12.834 5.529 10.319 1.00 95.88 83 SER A N 1
ATOM 653 C CA . SER A 1 83 ? 12.354 4.683 11.423 1.00 95.88 83 SER A CA 1
ATOM 654 C C . SER A 1 83 ? 11.030 3.985 11.085 1.00 95.88 83 SER A C 1
ATOM 656 O O . SER A 1 83 ? 10.203 4.498 10.336 1.00 95.88 83 SER A O 1
ATOM 658 N N . ALA A 1 84 ? 10.790 2.815 11.682 1.00 97.19 84 ALA A N 1
ATOM 659 C CA . ALA A 1 84 ? 9.482 2.161 11.646 1.00 97.19 84 ALA A CA 1
ATOM 660 C C . ALA A 1 84 ? 8.423 2.870 12.516 1.00 97.19 84 ALA A C 1
ATOM 662 O O . ALA A 1 84 ? 7.236 2.582 12.380 1.00 97.19 84 ALA A O 1
ATOM 663 N N . ASP A 1 85 ? 8.812 3.800 13.393 1.00 98.12 85 ASP A N 1
ATOM 664 C CA . ASP A 1 85 ? 7.883 4.474 14.312 1.00 98.12 85 ASP A CA 1
ATOM 665 C C . ASP A 1 85 ? 6.836 5.325 13.592 1.00 98.12 85 ASP A C 1
ATOM 667 O O . ASP A 1 85 ? 5.671 5.319 13.987 1.00 98.12 85 ASP A O 1
ATOM 671 N N . ALA A 1 86 ? 7.198 5.967 12.477 1.00 98.00 86 ALA A N 1
ATOM 672 C CA . ALA A 1 86 ? 6.244 6.718 11.656 1.00 98.00 86 ALA A CA 1
ATOM 673 C C . ALA A 1 86 ? 5.105 5.825 11.121 1.00 98.00 86 ALA A C 1
ATOM 675 O O . ALA A 1 86 ? 3.972 6.268 10.950 1.00 98.00 86 ALA A O 1
ATOM 676 N N . PHE A 1 87 ? 5.371 4.531 10.933 1.00 98.50 87 PHE A N 1
ATOM 677 C CA . PHE A 1 87 ? 4.403 3.537 10.463 1.00 98.50 87 PHE A CA 1
ATOM 678 C C . PHE A 1 87 ? 3.530 2.986 11.602 1.00 98.50 87 PHE A C 1
ATOM 680 O O . PHE A 1 87 ? 2.575 2.253 11.352 1.00 98.50 87 PHE A O 1
ATOM 687 N N . ARG A 1 88 ? 3.830 3.351 12.857 1.00 98.44 88 ARG A N 1
ATOM 688 C CA . ARG A 1 88 ? 3.047 3.013 14.056 1.00 98.44 88 ARG A CA 1
ATOM 689 C C . ARG A 1 88 ? 2.067 4.115 14.459 1.00 98.44 88 ARG A C 1
ATOM 691 O O . ARG A 1 88 ? 1.295 3.906 15.391 1.00 98.44 88 ARG A O 1
ATOM 698 N N . GLN A 1 89 ? 2.049 5.256 13.761 1.00 97.44 89 GLN A N 1
ATOM 699 C CA . GLN A 1 89 ? 1.265 6.433 14.162 1.00 97.44 89 GLN A CA 1
ATOM 700 C C . GLN A 1 89 ? -0.247 6.171 14.277 1.00 97.44 89 GLN A C 1
ATOM 702 O O . GLN A 1 89 ? -0.905 6.758 15.127 1.00 97.44 89 GLN A O 1
ATOM 707 N N . LEU A 1 90 ? -0.795 5.263 13.461 1.00 98.00 90 LEU A N 1
ATOM 708 C CA . LEU A 1 90 ? -2.204 4.836 13.500 1.00 98.00 90 LEU A CA 1
ATOM 709 C C . LEU A 1 90 ? -2.409 3.512 14.253 1.00 98.00 90 LEU A C 1
ATOM 711 O O . LEU A 1 90 ? -3.522 2.995 14.330 1.00 98.00 90 LEU A O 1
ATOM 715 N N . GLY A 1 91 ? -1.344 2.953 14.826 1.00 98.00 91 GLY A N 1
ATOM 716 C CA . GLY A 1 91 ? -1.353 1.642 15.457 1.00 98.00 91 GLY A CA 1
ATOM 717 C C . GLY A 1 91 ? -1.334 0.464 14.488 1.00 98.00 91 GLY A C 1
ATOM 718 O O . GLY A 1 91 ? -1.067 0.594 13.295 1.00 98.00 91 GLY A O 1
ATOM 719 N N . LYS A 1 92 ? -1.617 -0.717 15.045 1.00 98.31 92 LYS A N 1
ATOM 720 C CA . LYS A 1 92 ? -1.685 -1.978 14.306 1.00 98.31 92 LYS A CA 1
ATOM 721 C C . LYS A 1 92 ? -3.018 -2.053 13.546 1.00 98.31 92 LYS A C 1
ATOM 723 O O . LYS A 1 92 ? -4.056 -1.957 14.207 1.00 98.31 92 LYS A O 1
ATOM 728 N N . PRO A 1 93 ? -3.021 -2.266 12.217 1.00 98.44 93 PRO A N 1
ATOM 729 C CA . PRO A 1 93 ? -4.260 -2.504 11.492 1.00 98.44 93 PRO A CA 1
ATOM 730 C C . PRO A 1 93 ? -4.822 -3.890 11.833 1.00 98.44 93 PRO A C 1
ATOM 732 O O . PRO A 1 93 ? -4.059 -4.821 12.115 1.00 98.44 93 PRO A O 1
ATOM 735 N N . SER A 1 94 ? -6.147 -4.039 11.802 1.00 98.06 94 SER A N 1
ATOM 736 C CA . SER A 1 94 ? -6.797 -5.325 12.085 1.00 98.06 94 SER A CA 1
ATOM 737 C C . SER A 1 94 ? -6.650 -6.328 10.930 1.00 98.06 94 SER A C 1
ATOM 739 O O . SER A 1 94 ? -6.578 -7.528 11.191 1.00 98.06 94 SER A O 1
ATOM 741 N N . LEU A 1 95 ? -6.535 -5.848 9.680 1.00 98.56 95 LEU A N 1
ATOM 742 C CA . LEU A 1 95 ? -6.419 -6.678 8.477 1.00 98.56 95 LEU A CA 1
ATOM 743 C C . LEU A 1 95 ? -5.031 -6.587 7.832 1.00 98.56 95 LEU A C 1
ATOM 745 O O . LEU A 1 95 ? -4.302 -7.575 7.835 1.00 98.56 95 LEU A O 1
ATOM 749 N N . PHE A 1 96 ? -4.653 -5.441 7.253 1.00 98.81 96 PHE A N 1
ATOM 750 C CA . PHE A 1 96 ? -3.394 -5.314 6.502 1.00 98.81 96 PHE A CA 1
ATOM 751 C C . PHE A 1 96 ? -2.948 -3.863 6.276 1.00 98.81 96 PHE A C 1
ATOM 753 O O . PHE A 1 96 ? -3.719 -2.913 6.431 1.00 98.81 96 PHE A O 1
ATOM 760 N N . PHE A 1 97 ? -1.693 -3.706 5.849 1.00 98.88 97 PHE A N 1
ATOM 761 C CA . PHE A 1 97 ? -1.197 -2.471 5.237 1.00 98.88 97 PHE A CA 1
ATOM 762 C C . PHE A 1 97 ? -1.342 -2.517 3.715 1.00 98.88 97 PHE A C 1
ATOM 764 O O . PHE A 1 97 ? -1.007 -3.525 3.093 1.00 98.88 97 PHE A O 1
ATOM 771 N N . ALA A 1 98 ? -1.782 -1.416 3.112 1.00 98.69 98 ALA A N 1
ATOM 772 C CA . ALA A 1 98 ? -1.787 -1.207 1.666 1.00 98.69 98 ALA A CA 1
ATOM 773 C C . ALA A 1 98 ? -0.762 -0.124 1.308 1.00 98.69 98 ALA A C 1
ATOM 775 O O . ALA A 1 98 ? -0.878 1.001 1.773 1.00 98.69 98 ALA A O 1
ATOM 776 N N . VAL A 1 99 ? 0.250 -0.439 0.507 1.00 98.81 99 VAL A N 1
ATOM 777 C CA . VAL A 1 99 ? 1.396 0.450 0.269 1.00 98.81 99 VAL A CA 1
ATOM 778 C C . VAL A 1 99 ? 1.501 0.818 -1.209 1.00 98.81 99 VAL A C 1
ATOM 780 O O . VAL A 1 99 ? 1.472 -0.053 -2.081 1.00 98.81 99 VAL A O 1
ATOM 783 N N . ALA A 1 100 ? 1.687 2.105 -1.493 1.00 98.06 100 ALA A N 1
ATOM 784 C CA . ALA A 1 100 ? 2.000 2.609 -2.826 1.00 98.06 100 ALA A CA 1
ATOM 785 C C . ALA A 1 100 ? 3.002 3.770 -2.763 1.00 98.06 100 ALA A C 1
ATOM 787 O O . ALA A 1 100 ? 3.081 4.496 -1.772 1.00 98.06 100 ALA A O 1
ATOM 788 N N . SER A 1 101 ? 3.738 3.993 -3.853 1.00 96.69 101 SER A N 1
ATOM 789 C CA . SER A 1 101 ? 4.635 5.152 -3.980 1.00 96.69 101 SER A CA 1
ATOM 790 C C . SER A 1 101 ? 3.911 6.492 -4.085 1.00 96.69 101 SER A C 1
ATOM 792 O O . SER A 1 101 ? 4.554 7.523 -3.924 1.00 96.69 101 SER A O 1
ATOM 794 N N . GLY A 1 102 ? 2.606 6.469 -4.367 1.00 94.94 102 GLY A N 1
ATOM 795 C CA . GLY A 1 102 ? 1.801 7.632 -4.723 1.00 94.94 102 GLY A CA 1
ATOM 796 C C . GLY A 1 102 ? 1.236 7.526 -6.142 1.00 94.94 102 GLY A C 1
ATOM 797 O O . GLY A 1 102 ? 1.138 6.438 -6.717 1.00 94.94 102 GLY A O 1
ATOM 798 N N . ASN A 1 103 ? 0.875 8.672 -6.705 1.00 94.12 103 ASN A N 1
ATOM 799 C CA . ASN A 1 103 ? 0.350 8.859 -8.054 1.00 94.12 103 ASN A CA 1
ATOM 800 C C . ASN A 1 103 ? 1.428 8.741 -9.133 1.00 94.12 103 ASN A C 1
ATOM 802 O O . ASN A 1 103 ? 1.101 8.560 -10.301 1.00 94.12 103 ASN A O 1
ATOM 806 N N . MET A 1 104 ? 2.706 8.844 -8.762 1.00 92.06 104 MET A N 1
ATOM 807 C CA . MET A 1 104 ? 3.831 8.702 -9.680 1.00 92.06 104 MET A CA 1
ATOM 808 C C . MET A 1 104 ? 4.927 7.812 -9.074 1.00 92.06 104 MET A C 1
ATOM 810 O O . MET A 1 104 ? 4.975 7.568 -7.864 1.00 92.06 104 MET A O 1
ATOM 814 N N . ASP A 1 105 ? 5.793 7.270 -9.932 1.00 93.69 105 ASP A N 1
ATOM 815 C CA . ASP A 1 105 ? 6.968 6.515 -9.499 1.00 93.69 105 ASP A CA 1
ATOM 816 C C . ASP A 1 105 ? 7.924 7.428 -8.714 1.00 93.69 105 ASP A C 1
ATOM 818 O O . ASP A 1 105 ? 8.228 8.549 -9.129 1.00 93.69 105 ASP A O 1
ATOM 822 N N . SER A 1 106 ? 8.392 6.938 -7.566 1.00 94.50 106 SER A N 1
ATOM 823 C CA . SER A 1 106 ? 9.271 7.685 -6.659 1.00 94.50 106 SER A CA 1
ATOM 824 C C . SER A 1 106 ? 10.560 8.184 -7.320 1.00 94.50 106 SER A C 1
ATOM 826 O O . SER A 1 106 ? 10.985 9.303 -7.047 1.00 94.50 106 SER A O 1
ATOM 828 N N . MET A 1 107 ? 11.137 7.418 -8.250 1.00 95.06 107 MET A N 1
ATOM 829 C CA . MET A 1 107 ? 12.353 7.824 -8.953 1.00 95.06 107 MET A CA 1
ATOM 830 C C . MET A 1 107 ? 12.067 8.960 -9.938 1.00 95.06 107 MET A C 1
ATOM 832 O O . MET A 1 107 ? 12.855 9.889 -10.055 1.00 95.06 107 MET A O 1
ATOM 836 N N . VAL A 1 108 ? 10.920 8.924 -10.621 1.00 93.06 108 VAL A N 1
ATOM 837 C CA . VAL A 1 108 ? 10.504 9.992 -11.551 1.00 93.06 108 VAL A CA 1
ATOM 838 C C . VAL A 1 108 ? 10.183 11.287 -10.799 1.00 93.06 108 VAL A C 1
ATOM 840 O O . VAL A 1 108 ? 10.420 12.380 -11.313 1.00 93.06 108 VAL A O 1
ATOM 843 N N . ASN A 1 109 ? 9.677 11.176 -9.569 1.00 92.12 109 ASN A N 1
ATOM 844 C CA . ASN A 1 109 ? 9.485 12.325 -8.687 1.00 92.12 109 ASN A CA 1
ATOM 845 C C . ASN A 1 109 ? 10.812 12.942 -8.224 1.00 92.12 109 ASN A C 1
ATOM 847 O O . ASN A 1 109 ? 10.894 14.155 -8.084 1.00 92.12 109 ASN A O 1
ATOM 851 N N . HIS A 1 110 ? 11.846 12.134 -7.986 1.00 93.31 110 HIS A N 1
ATOM 852 C CA . HIS A 1 110 ? 13.143 12.634 -7.530 1.00 93.31 110 HIS A CA 1
ATOM 853 C C . HIS A 1 110 ? 14.078 13.070 -8.652 1.00 93.31 110 HIS A C 1
ATOM 855 O O . HIS A 1 110 ? 14.944 13.908 -8.412 1.00 93.31 110 HIS A O 1
ATOM 861 N N . TYR A 1 111 ? 13.929 12.527 -9.860 1.00 93.69 111 TYR A N 1
ATOM 862 C CA . TYR A 1 111 ? 14.914 12.694 -10.923 1.00 93.69 111 TYR A CA 1
ATOM 863 C C . TYR A 1 111 ? 14.290 13.058 -12.276 1.00 93.69 111 TYR A C 1
ATOM 865 O O . TYR A 1 111 ? 13.159 12.694 -12.604 1.00 93.69 111 TYR A O 1
ATOM 873 N N . THR A 1 112 ? 15.048 13.780 -13.103 1.00 90.81 112 THR A N 1
ATOM 874 C CA . THR A 1 112 ? 14.748 13.947 -14.533 1.00 90.81 112 THR A CA 1
ATOM 875 C C . THR A 1 112 ? 15.117 12.685 -15.318 1.00 90.81 112 THR A C 1
ATOM 877 O O . THR A 1 112 ? 15.779 11.786 -14.793 1.00 90.81 112 THR A O 1
ATOM 880 N N . ALA A 1 113 ? 14.724 12.614 -16.594 1.00 88.12 113 ALA A N 1
ATOM 881 C CA . ALA A 1 113 ? 15.105 11.509 -17.479 1.00 88.12 113 ALA A CA 1
ATOM 882 C C . ALA A 1 113 ? 16.636 11.383 -17.627 1.00 88.12 113 ALA A C 1
ATOM 884 O O . ALA A 1 113 ? 17.168 10.286 -17.746 1.00 88.12 113 ALA A O 1
ATOM 885 N N . GLU A 1 114 ? 17.360 12.499 -17.521 1.00 91.12 114 GLU A N 1
ATOM 886 C CA . GLU A 1 114 ? 18.825 12.570 -17.508 1.00 91.12 114 GLU A CA 1
ATOM 887 C C . GLU A 1 114 ? 19.433 12.286 -16.122 1.00 91.12 114 GLU A C 1
ATOM 889 O O . GLU A 1 114 ? 20.612 12.562 -15.895 1.00 91.12 114 GLU A O 1
ATOM 894 N N . LYS A 1 115 ? 18.642 11.755 -15.179 1.00 92.12 115 LYS A N 1
ATOM 895 C CA . LYS A 1 115 ? 19.045 11.399 -13.807 1.00 92.12 115 LYS A CA 1
ATOM 896 C C . LYS A 1 115 ? 19.514 12.583 -12.955 1.00 92.12 115 LYS A C 1
ATOM 898 O O . LYS A 1 115 ? 20.250 12.397 -11.987 1.00 92.12 115 LYS A O 1
ATOM 903 N N . ARG A 1 116 ? 19.091 13.807 -13.284 1.00 93.50 116 ARG A N 1
ATOM 904 C CA . ARG A 1 116 ? 19.370 14.985 -12.449 1.00 93.50 116 ARG A CA 1
ATOM 905 C C . ARG A 1 116 ? 18.349 15.083 -11.320 1.00 93.50 116 ARG A C 1
ATOM 907 O O . ARG A 1 116 ? 17.169 14.885 -11.599 1.00 93.50 116 ARG A O 1
ATOM 914 N N . PRO A 1 117 ? 18.758 15.391 -10.079 1.00 94.06 117 PRO A N 1
ATOM 915 C CA . PRO A 1 117 ? 17.818 15.555 -8.978 1.00 94.06 117 PRO A CA 1
ATOM 916 C C . PRO A 1 117 ? 16.887 16.744 -9.237 1.00 94.06 117 PRO A C 1
ATOM 918 O O . PRO A 1 117 ? 17.325 17.798 -9.704 1.00 94.06 117 PRO A O 1
ATOM 921 N N . ARG A 1 118 ? 15.605 16.568 -8.927 1.00 93.25 118 ARG A N 1
ATOM 922 C CA . ARG A 1 118 ? 14.596 17.628 -8.909 1.00 93.25 118 ARG A CA 1
ATOM 923 C C . ARG A 1 118 ? 14.648 18.350 -7.565 1.00 93.25 118 ARG A C 1
ATOM 925 O O . ARG A 1 118 ? 14.836 17.726 -6.523 1.00 93.25 118 ARG A O 1
ATOM 932 N N . SER A 1 119 ? 14.500 19.671 -7.599 1.00 92.25 119 SER A N 1
ATOM 933 C CA . SER A 1 119 ? 14.433 20.513 -6.398 1.00 92.25 119 SER A CA 1
ATOM 934 C C . SER A 1 119 ? 13.035 20.565 -5.784 1.00 92.25 119 SER A C 1
ATOM 936 O O . SER A 1 119 ? 12.877 21.053 -4.668 1.00 92.25 119 SER A O 1
ATOM 938 N N . ASP A 1 120 ? 12.029 20.098 -6.518 1.00 92.81 120 ASP A N 1
ATOM 939 C CA . ASP A 1 120 ? 10.622 20.156 -6.166 1.00 92.81 120 ASP A CA 1
ATOM 940 C C . ASP A 1 120 ? 9.931 18.799 -6.343 1.00 92.81 120 ASP A C 1
ATOM 942 O O . ASP A 1 120 ? 10.401 17.910 -7.055 1.00 92.81 120 ASP A O 1
ATOM 946 N N . ASP A 1 121 ? 8.795 18.647 -5.670 1.00 93.44 121 ASP A N 1
ATOM 947 C CA . ASP A 1 121 ? 7.968 17.447 -5.726 1.00 93.44 121 ASP A CA 1
ATOM 948 C C . ASP A 1 121 ? 6.489 17.826 -5.797 1.00 93.44 121 ASP A C 1
ATOM 950 O O . ASP A 1 121 ? 5.891 18.257 -4.811 1.00 93.44 121 ASP A O 1
ATOM 954 N N . ALA A 1 122 ? 5.891 17.642 -6.975 1.00 91.44 122 ALA A N 1
ATOM 955 C CA . ALA A 1 122 ? 4.524 18.068 -7.275 1.00 91.44 122 ALA A CA 1
ATOM 956 C C . ALA A 1 122 ? 3.453 17.432 -6.371 1.00 91.44 122 ALA A C 1
ATOM 958 O O . ALA A 1 122 ? 2.358 17.978 -6.248 1.00 91.44 122 ALA A O 1
ATOM 959 N N . TYR A 1 123 ? 3.756 16.295 -5.740 1.00 94.50 123 TYR A N 1
ATOM 960 C CA . TYR A 1 123 ? 2.825 15.583 -4.866 1.00 94.50 123 TYR A CA 1
ATOM 961 C C . TYR A 1 123 ? 3.165 15.726 -3.380 1.00 94.50 123 TYR A C 1
ATOM 963 O O . TYR A 1 123 ? 2.616 15.006 -2.548 1.00 94.50 123 TYR A O 1
ATOM 971 N N . THR A 1 124 ? 4.051 16.658 -3.035 1.00 95.00 124 THR A N 1
ATOM 972 C CA . THR A 1 124 ? 4.398 16.998 -1.656 1.00 95.00 124 THR A CA 1
ATOM 973 C C . THR A 1 124 ? 3.821 18.358 -1.279 1.00 95.00 124 THR A C 1
ATOM 975 O O . THR A 1 124 ? 3.828 19.301 -2.071 1.00 95.00 124 THR A O 1
ATOM 978 N N . ALA A 1 125 ? 3.344 18.492 -0.037 1.00 93.06 125 ALA A N 1
ATOM 979 C CA . ALA A 1 125 ? 2.865 19.770 0.481 1.00 93.06 125 ALA A CA 1
ATOM 980 C C . ALA A 1 125 ? 3.955 20.853 0.366 1.00 93.06 125 ALA A C 1
ATOM 982 O O . ALA A 1 125 ? 5.092 20.658 0.798 1.00 93.06 125 ALA A O 1
ATOM 983 N N . GLY A 1 126 ? 3.614 21.994 -0.240 1.00 93.38 126 GLY A N 1
ATOM 984 C CA . GLY A 1 126 ? 4.568 23.080 -0.492 1.00 93.38 126 GLY A CA 1
ATOM 985 C C . GLY A 1 126 ? 5.651 22.751 -1.527 1.00 93.38 126 GLY A C 1
ATOM 986 O O . GLY A 1 126 ? 6.668 23.435 -1.558 1.00 93.38 126 GLY A O 1
ATOM 987 N N . ALA A 1 127 ? 5.455 21.706 -2.338 1.00 93.38 127 ALA A N 1
ATOM 988 C CA . ALA A 1 127 ? 6.399 21.227 -3.346 1.00 93.38 127 ALA A CA 1
ATOM 989 C C . ALA A 1 127 ? 7.794 20.861 -2.801 1.00 93.38 127 ALA A C 1
ATOM 991 O O . ALA A 1 127 ? 8.775 20.873 -3.542 1.00 93.38 127 ALA A O 1
ATOM 992 N N . MET A 1 128 ? 7.902 20.538 -1.507 1.00 92.88 128 MET A N 1
ATOM 993 C CA . MET A 1 128 ? 9.186 20.227 -0.874 1.00 92.88 128 MET A CA 1
ATOM 994 C C . MET A 1 128 ? 9.790 18.928 -1.423 1.00 92.88 128 MET A C 1
ATOM 996 O O . MET A 1 128 ? 9.156 17.878 -1.386 1.00 92.88 128 MET A O 1
ATOM 1000 N N . SER A 1 129 ? 11.051 18.962 -1.848 1.00 91.62 129 SER A N 1
ATOM 1001 C CA . SER A 1 129 ? 11.791 17.746 -2.203 1.00 91.62 129 SER A CA 1
ATOM 1002 C C . SER A 1 129 ? 12.128 16.886 -0.977 1.00 91.62 129 SER A C 1
ATOM 1004 O O . SER A 1 129 ? 12.272 17.400 0.134 1.00 91.62 129 SER A O 1
ATOM 1006 N N . GLY A 1 130 ? 12.363 15.588 -1.192 1.00 91.19 130 GLY A N 1
ATOM 1007 C CA . GLY A 1 130 ? 12.953 14.704 -0.178 1.00 91.19 130 GLY A CA 1
ATOM 1008 C C . GLY A 1 130 ? 11.991 14.258 0.926 1.00 91.19 130 GLY A C 1
ATOM 1009 O O . GLY A 1 130 ? 12.430 13.958 2.031 1.00 91.19 130 GLY A O 1
ATOM 1010 N N . LYS A 1 131 ? 10.680 14.222 0.651 1.00 94.56 131 LYS A N 1
ATOM 1011 C CA . LYS A 1 131 ? 9.646 13.713 1.576 1.00 94.56 131 LYS A CA 1
ATOM 1012 C C . LYS A 1 131 ? 9.255 12.250 1.346 1.00 94.56 131 LYS A C 1
ATOM 1014 O O . LYS A 1 131 ? 8.429 11.716 2.081 1.00 94.56 131 LYS A O 1
ATOM 1019 N N . ARG A 1 132 ? 9.877 11.572 0.381 1.00 94.81 132 ARG A N 1
ATOM 1020 C CA . ARG A 1 132 ? 9.760 10.123 0.171 1.00 94.81 132 ARG A CA 1
ATOM 1021 C C . ARG A 1 132 ? 11.138 9.519 -0.126 1.00 94.81 132 ARG A C 1
ATOM 1023 O O . ARG A 1 132 ? 12.031 10.263 -0.517 1.00 94.81 132 ARG A O 1
ATOM 1030 N N . PRO A 1 133 ? 11.341 8.204 0.049 1.00 96.69 133 PRO A N 1
ATOM 1031 C CA . PRO A 1 133 ? 12.559 7.538 -0.386 1.00 96.69 133 PRO A CA 1
ATOM 1032 C C . PRO A 1 133 ? 12.518 7.198 -1.876 1.00 96.69 133 PRO A C 1
ATOM 1034 O O . PRO A 1 133 ? 11.450 7.026 -2.468 1.00 96.69 133 PRO A O 1
ATOM 1037 N N . ASP A 1 134 ? 13.699 6.979 -2.449 1.00 96.00 134 ASP A N 1
ATOM 1038 C CA . ASP A 1 134 ? 13.830 6.220 -3.690 1.00 96.00 134 ASP A CA 1
ATOM 1039 C C . ASP A 1 134 ? 13.242 4.821 -3.522 1.00 96.00 134 ASP A C 1
ATOM 1041 O O . ASP A 1 134 ? 13.464 4.138 -2.518 1.00 96.00 134 ASP A O 1
ATOM 1045 N N . ARG A 1 135 ? 12.522 4.362 -4.545 1.00 95.94 135 ARG A N 1
ATOM 1046 C CA . ARG A 1 135 ? 11.814 3.077 -4.531 1.00 95.94 135 ARG A CA 1
ATOM 1047 C C . ARG A 1 135 ? 10.855 2.964 -3.349 1.00 95.94 135 ARG A C 1
ATOM 1049 O O . ARG A 1 135 ? 10.849 1.956 -2.634 1.00 95.94 135 ARG A O 1
ATOM 1056 N N . ALA A 1 136 ? 10.052 4.012 -3.166 1.00 97.81 136 ALA A N 1
ATOM 1057 C CA . ALA A 1 136 ? 9.194 4.215 -2.007 1.00 97.81 136 ALA A CA 1
ATOM 1058 C C . ALA A 1 136 ? 8.362 2.984 -1.641 1.00 97.81 136 ALA A C 1
ATOM 1060 O O . ALA A 1 136 ? 8.343 2.591 -0.478 1.00 97.81 136 ALA A O 1
ATOM 1061 N N . THR A 1 137 ? 7.762 2.307 -2.625 1.00 98.25 137 THR A N 1
ATOM 1062 C CA . THR A 1 137 ? 6.958 1.099 -2.384 1.00 98.25 137 THR A CA 1
ATOM 1063 C C . THR A 1 137 ? 7.754 0.025 -1.638 1.00 98.25 137 THR A C 1
ATOM 1065 O O . THR A 1 137 ? 7.259 -0.547 -0.668 1.00 98.25 137 THR A O 1
ATOM 1068 N N . THR A 1 138 ? 9.002 -0.234 -2.040 1.00 98.19 138 THR A N 1
ATOM 1069 C CA . THR A 1 138 ? 9.869 -1.233 -1.395 1.00 98.19 138 THR A CA 1
ATOM 1070 C C . THR A 1 138 ? 10.210 -0.823 0.033 1.00 98.19 138 THR A C 1
ATOM 1072 O O . THR A 1 138 ? 10.037 -1.621 0.954 1.00 98.19 138 THR A O 1
ATOM 1075 N N . VAL A 1 139 ? 10.664 0.418 0.224 1.00 98.44 139 VAL A N 1
ATOM 1076 C CA . VAL A 1 139 ? 11.098 0.922 1.536 1.00 98.44 139 VAL A CA 1
ATOM 1077 C C . VAL A 1 139 ? 9.926 0.960 2.516 1.00 98.44 139 VAL A C 1
ATOM 1079 O O . VAL A 1 139 ? 10.023 0.433 3.622 1.00 98.44 139 VAL A O 1
ATOM 1082 N N . TYR A 1 140 ? 8.786 1.509 2.100 1.00 98.69 140 TYR A N 1
ATOM 1083 C CA . TYR A 1 140 ? 7.586 1.587 2.927 1.00 98.69 140 TYR A CA 1
ATOM 1084 C C . TYR A 1 140 ? 7.024 0.212 3.276 1.00 98.69 140 TYR A C 1
ATOM 1086 O O . TYR A 1 140 ? 6.599 0.004 4.409 1.00 98.69 140 TYR A O 1
ATOM 1094 N N . THR A 1 141 ? 7.084 -0.753 2.354 1.00 98.75 141 THR A N 1
ATOM 1095 C CA . THR A 1 141 ? 6.686 -2.138 2.648 1.00 98.75 141 THR A CA 1
ATOM 1096 C C . THR A 1 141 ? 7.547 -2.724 3.761 1.00 98.75 141 THR A C 1
ATOM 1098 O O . THR A 1 141 ? 7.022 -3.275 4.727 1.00 98.75 141 THR A O 1
ATOM 1101 N N . GLN A 1 142 ? 8.869 -2.580 3.660 1.00 98.38 142 GLN A N 1
ATOM 1102 C CA . GLN A 1 142 ? 9.795 -3.102 4.666 1.00 98.38 142 GLN A CA 1
ATOM 1103 C C . GLN A 1 142 ? 9.561 -2.450 6.034 1.00 98.38 142 GLN A C 1
ATOM 1105 O O . GLN A 1 142 ? 9.498 -3.158 7.039 1.00 98.38 142 GLN A O 1
ATOM 1110 N N . ARG A 1 143 ? 9.340 -1.129 6.074 1.00 98.56 143 ARG A N 1
ATOM 1111 C CA . ARG A 1 143 ? 9.025 -0.407 7.314 1.00 98.56 143 ARG A CA 1
ATOM 1112 C C . ARG A 1 143 ? 7.674 -0.782 7.910 1.00 98.56 143 ARG A C 1
ATOM 1114 O O . ARG A 1 143 ? 7.593 -0.961 9.119 1.00 98.56 143 ARG A O 1
ATOM 1121 N N . ALA A 1 144 ? 6.640 -0.990 7.096 1.00 98.56 144 ALA A N 1
ATOM 1122 C CA . ALA A 1 144 ? 5.353 -1.495 7.574 1.00 98.56 144 ALA A CA 1
ATOM 1123 C C . ALA A 1 144 ? 5.492 -2.895 8.207 1.00 98.56 144 ALA A C 1
ATOM 1125 O O . ALA A 1 144 ? 4.946 -3.152 9.282 1.00 98.56 144 ALA A O 1
ATOM 1126 N N . LYS A 1 145 ? 6.292 -3.783 7.595 1.00 98.31 145 LYS A N 1
ATOM 1127 C CA . LYS A 1 145 ? 6.589 -5.114 8.157 1.00 98.31 145 LYS A CA 1
ATOM 1128 C C . LYS A 1 145 ? 7.416 -5.056 9.442 1.00 98.31 145 LYS A C 1
ATOM 1130 O O . LYS A 1 145 ? 7.219 -5.890 10.325 1.00 98.31 145 LYS A O 1
ATOM 1135 N N . GLU A 1 146 ? 8.331 -4.097 9.554 1.00 98.12 146 GLU A N 1
ATOM 1136 C CA . GLU A 1 146 ? 9.106 -3.834 10.773 1.00 98.12 146 GLU A CA 1
ATOM 1137 C C . GLU A 1 146 ? 8.232 -3.248 11.894 1.00 98.12 146 GLU A C 1
ATOM 1139 O O . GLU A 1 146 ? 8.369 -3.625 13.060 1.00 98.12 146 GLU A O 1
ATOM 1144 N N . ALA A 1 147 ? 7.292 -2.366 11.546 1.00 98.31 147 ALA A N 1
ATOM 1145 C CA . ALA A 1 147 ? 6.368 -1.750 12.487 1.00 98.31 147 ALA A CA 1
ATOM 1146 C C . ALA A 1 147 ? 5.490 -2.797 13.179 1.00 98.31 147 ALA A C 1
ATOM 1148 O O . ALA A 1 147 ? 5.399 -2.783 14.411 1.00 98.31 147 ALA A O 1
ATOM 1149 N N . TYR A 1 148 ? 4.919 -3.727 12.399 1.00 98.12 148 TYR A N 1
ATOM 1150 C CA . TYR A 1 148 ? 4.075 -4.815 12.893 1.00 98.12 148 TYR A CA 1
ATOM 1151 C C . TYR A 1 148 ? 4.332 -6.138 12.161 1.00 98.12 148 TYR A C 1
ATOM 1153 O O . TYR A 1 148 ? 3.751 -6.436 11.115 1.00 98.12 148 TYR A O 1
ATOM 1161 N N . LYS A 1 149 ? 5.154 -6.997 12.772 1.00 96.88 149 LYS A N 1
ATOM 1162 C CA . LYS A 1 149 ? 5.423 -8.345 12.259 1.00 96.88 149 LYS A CA 1
ATOM 1163 C C . LYS A 1 149 ? 4.145 -9.191 12.212 1.00 96.88 149 LYS A C 1
ATOM 1165 O O . LYS A 1 149 ? 3.375 -9.229 13.169 1.00 96.88 149 LYS A O 1
ATOM 1170 N N . GLY A 1 150 ? 3.966 -9.923 11.115 1.00 95.94 150 GLY A N 1
ATOM 1171 C CA . GLY A 1 150 ? 2.844 -10.848 10.920 1.00 95.94 150 GLY A CA 1
ATOM 1172 C C . GLY A 1 150 ? 1.578 -10.202 10.361 1.00 95.94 150 GLY A C 1
ATOM 1173 O O . GLY A 1 150 ? 0.659 -10.930 10.004 1.00 95.94 150 GLY A O 1
ATOM 1174 N N . ILE A 1 151 ? 1.538 -8.874 10.233 1.00 98.19 151 ILE A N 1
ATOM 1175 C CA . ILE A 1 151 ? 0.486 -8.197 9.479 1.00 98.19 151 ILE A CA 1
ATOM 1176 C C . ILE A 1 151 ? 0.798 -8.300 7.979 1.00 98.19 151 ILE A C 1
ATOM 1178 O O . ILE A 1 151 ? 1.922 -7.974 7.581 1.00 98.19 151 ILE A O 1
ATOM 1182 N N . PRO A 1 152 ? -0.162 -8.743 7.145 1.00 98.56 152 PRO A N 1
ATOM 1183 C CA . PRO A 1 152 ? -0.009 -8.730 5.698 1.00 98.56 152 PRO A CA 1
ATOM 1184 C C . PRO A 1 152 ? 0.287 -7.330 5.160 1.00 98.56 152 PRO A C 1
ATOM 1186 O O . PRO A 1 152 ? -0.296 -6.339 5.607 1.00 98.56 152 PRO A O 1
ATOM 1189 N N . VAL A 1 153 ? 1.160 -7.254 4.158 1.00 98.81 153 VAL A N 1
ATOM 1190 C CA . VAL A 1 153 ? 1.395 -6.024 3.400 1.00 98.81 153 VAL A CA 1
ATOM 1191 C C . VAL A 1 153 ? 1.102 -6.263 1.930 1.00 98.81 153 VAL A C 1
ATOM 1193 O O . VAL A 1 153 ? 1.708 -7.121 1.286 1.00 98.81 153 VAL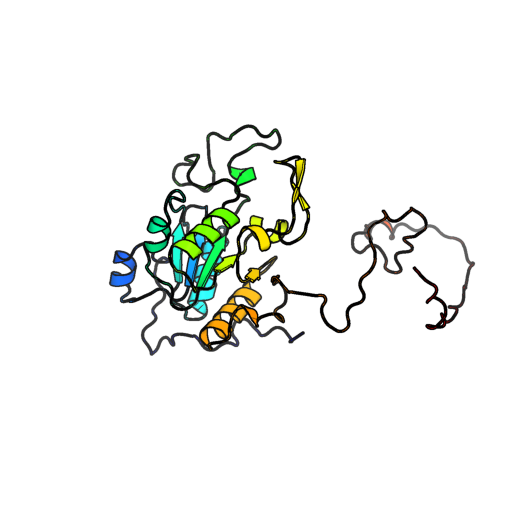 A O 1
ATOM 1196 N N . ILE A 1 154 ? 0.170 -5.475 1.410 1.00 98.75 154 ILE A N 1
ATOM 1197 C CA . ILE A 1 154 ? -0.271 -5.494 0.024 1.00 98.75 154 ILE A CA 1
ATOM 1198 C C . ILE A 1 154 ? 0.313 -4.271 -0.676 1.00 98.75 154 ILE A C 1
ATOM 1200 O O . ILE A 1 154 ? 0.184 -3.157 -0.175 1.00 98.75 154 ILE A O 1
ATOM 1204 N N . ILE A 1 155 ? 0.940 -4.460 -1.835 1.00 98.81 155 ILE A N 1
ATOM 1205 C CA . ILE A 1 155 ? 1.520 -3.365 -2.624 1.00 98.81 155 ILE A CA 1
ATOM 1206 C C . ILE A 1 155 ? 0.725 -3.109 -3.900 1.00 98.81 155 ILE A C 1
ATOM 1208 O O . ILE A 1 155 ? 0.189 -4.033 -4.511 1.00 98.81 155 ILE A O 1
ATOM 1212 N N . GLY A 1 156 ? 0.672 -1.851 -4.325 1.00 97.81 156 GLY A N 1
ATOM 1213 C CA . GLY A 1 156 ? -0.021 -1.448 -5.544 1.00 97.81 156 GLY A CA 1
ATOM 1214 C C . GLY A 1 156 ? 0.461 -0.107 -6.088 1.00 97.81 156 GLY A C 1
ATOM 1215 O O . GLY A 1 156 ? 1.518 0.403 -5.715 1.00 97.81 156 GLY A O 1
ATOM 1216 N N . GLY A 1 157 ? -0.323 0.462 -7.002 1.00 96.00 157 GLY A N 1
ATOM 1217 C CA . GLY A 1 157 ? 0.016 1.710 -7.684 1.00 96.00 157 GLY A CA 1
ATOM 1218 C C . GLY A 1 157 ? 0.987 1.515 -8.850 1.00 96.00 157 GLY A C 1
ATOM 1219 O O . GLY A 1 157 ? 1.322 0.388 -9.229 1.00 96.00 157 GLY A O 1
ATOM 1220 N N . ILE A 1 158 ? 1.412 2.630 -9.447 1.00 94.81 158 ILE A N 1
ATOM 1221 C CA . ILE A 1 158 ? 2.210 2.636 -10.682 1.00 94.81 158 ILE A CA 1
ATOM 1222 C C . ILE A 1 158 ? 3.549 1.921 -10.477 1.00 94.81 158 ILE A C 1
ATOM 1224 O O . ILE A 1 158 ? 3.893 1.032 -11.255 1.00 94.81 158 ILE A O 1
ATOM 1228 N N . GLU A 1 159 ? 4.274 2.248 -9.403 1.00 95.75 159 GLU A N 1
ATOM 1229 C CA . GLU A 1 159 ? 5.600 1.677 -9.145 1.00 95.75 159 GLU A CA 1
ATOM 1230 C C . GLU A 1 159 ? 5.550 0.151 -8.961 1.00 95.75 159 GLU A C 1
ATOM 1232 O O . GLU A 1 159 ? 6.347 -0.565 -9.569 1.00 95.75 159 GLU A O 1
ATOM 1237 N N . ALA A 1 160 ? 4.592 -0.371 -8.183 1.00 96.75 160 ALA A N 1
ATOM 1238 C CA . ALA A 1 160 ? 4.428 -1.815 -8.018 1.00 96.75 160 ALA A CA 1
ATOM 1239 C C . ALA A 1 160 ? 3.992 -2.487 -9.329 1.00 96.75 160 ALA A C 1
ATOM 1241 O O . ALA A 1 160 ? 4.561 -3.502 -9.729 1.00 96.75 160 ALA A O 1
ATOM 1242 N N . SER A 1 161 ? 3.011 -1.902 -10.023 1.00 96.31 161 SER A N 1
ATOM 1243 C CA . SER A 1 161 ? 2.432 -2.471 -11.245 1.00 96.31 161 SER A CA 1
ATOM 1244 C C . SER A 1 161 ? 3.462 -2.641 -12.355 1.00 96.31 161 SER A C 1
ATOM 1246 O O . SER A 1 161 ? 3.499 -3.689 -13.004 1.00 96.31 161 SER A O 1
ATOM 1248 N N . LEU A 1 162 ? 4.299 -1.625 -12.579 1.00 94.50 162 LEU A N 1
ATOM 1249 C CA . LEU A 1 162 ? 5.324 -1.660 -13.621 1.00 94.50 162 LEU A CA 1
ATOM 1250 C C . LEU A 1 162 ? 6.452 -2.634 -13.256 1.00 94.50 162 LEU A C 1
ATOM 1252 O O . LEU A 1 162 ? 6.864 -3.425 -14.098 1.00 94.50 162 LEU A O 1
ATOM 1256 N N . ARG A 1 163 ? 6.845 -2.684 -11.976 1.00 95.81 163 ARG A N 1
ATOM 1257 C CA . ARG A 1 163 ? 7.937 -3.534 -11.468 1.00 95.81 163 ARG A CA 1
ATOM 1258 C C . ARG A 1 163 ? 7.498 -4.943 -11.054 1.00 95.81 163 ARG A C 1
ATOM 1260 O O . ARG A 1 163 ? 8.219 -5.631 -10.328 1.00 95.81 163 ARG A O 1
ATOM 1267 N N . ARG A 1 164 ? 6.305 -5.388 -11.467 1.00 95.31 164 ARG A N 1
ATOM 1268 C CA . ARG A 1 164 ? 5.741 -6.693 -11.068 1.00 95.31 164 ARG A CA 1
ATOM 1269 C C . ARG A 1 164 ? 6.471 -7.882 -11.697 1.00 95.31 164 ARG A C 1
ATOM 1271 O O . ARG A 1 164 ? 6.513 -8.950 -11.090 1.00 95.31 164 ARG A O 1
ATOM 1278 N N . ILE A 1 165 ? 7.047 -7.697 -12.883 1.00 93.06 165 ILE A N 1
ATOM 1279 C CA . ILE A 1 165 ? 7.858 -8.686 -13.607 1.00 93.06 165 ILE A CA 1
ATOM 1280 C C . ILE A 1 165 ? 9.321 -8.239 -13.650 1.00 93.06 165 ILE A C 1
ATOM 1282 O O . ILE A 1 165 ? 9.642 -7.117 -13.259 1.00 93.06 165 ILE A O 1
ATOM 1286 N N . ALA A 1 166 ? 10.211 -9.123 -14.104 1.00 92.56 166 ALA A N 1
ATOM 1287 C CA . ALA A 1 166 ? 11.582 -8.726 -14.389 1.00 92.56 166 ALA A CA 1
ATOM 1288 C C . ALA A 1 166 ? 11.591 -7.605 -15.439 1.00 92.56 166 ALA A C 1
ATOM 1290 O O . ALA A 1 166 ? 10.873 -7.679 -16.436 1.00 92.56 166 ALA A O 1
ATOM 1291 N N . GLN A 1 167 ? 12.378 -6.563 -15.195 1.00 92.56 167 GLN A N 1
ATOM 1292 C CA . GLN A 1 167 ? 12.434 -5.386 -16.057 1.00 92.56 167 GLN A CA 1
ATOM 1293 C C . GLN A 1 167 ? 13.844 -4.806 -16.114 1.00 92.56 167 GLN A C 1
ATOM 1295 O O . GLN A 1 167 ? 14.616 -4.916 -15.157 1.00 92.56 167 GLN A O 1
ATOM 1300 N N . TYR A 1 168 ? 14.159 -4.131 -17.218 1.00 93.50 168 TYR A N 1
ATOM 1301 C CA . TYR A 1 168 ? 15.335 -3.274 -17.288 1.00 93.50 168 TYR A CA 1
ATOM 1302 C C . TYR A 1 168 ? 15.104 -2.003 -16.471 1.00 93.50 168 TYR A C 1
ATOM 1304 O O . TYR A 1 168 ? 14.162 -1.249 -16.709 1.00 93.50 168 TYR A O 1
ATOM 1312 N N . ASP A 1 169 ? 15.957 -1.773 -15.481 1.00 92.56 169 ASP A N 1
ATOM 1313 C CA . ASP A 1 169 ? 15.911 -0.591 -14.639 1.00 92.56 169 ASP A CA 1
ATOM 1314 C C . ASP A 1 169 ? 16.859 0.470 -15.194 1.00 92.56 169 ASP A C 1
ATOM 1316 O O . ASP A 1 169 ? 18.076 0.374 -15.044 1.00 92.56 169 ASP A O 1
ATOM 1320 N N . HIS A 1 170 ? 16.291 1.504 -15.817 1.00 90.44 170 HIS A N 1
ATOM 1321 C CA . HIS A 1 170 ? 17.060 2.607 -16.398 1.00 90.44 170 HIS A CA 1
ATOM 1322 C C . HIS A 1 170 ? 17.949 3.319 -15.364 1.00 90.44 170 HIS A C 1
ATOM 1324 O O . HIS A 1 170 ? 19.031 3.806 -15.691 1.00 90.44 170 HIS A O 1
ATOM 1330 N N . TRP A 1 171 ? 17.528 3.371 -14.097 1.00 90.12 171 TRP A N 1
ATOM 1331 C CA . TRP A 1 171 ? 18.272 4.050 -13.038 1.00 90.12 171 TRP A CA 1
ATOM 1332 C C . TRP A 1 171 ? 19.603 3.349 -12.757 1.00 90.12 171 TRP A C 1
ATOM 1334 O O . TRP A 1 171 ? 20.645 4.004 -12.839 1.00 90.12 171 TRP A O 1
ATOM 1344 N N . SER A 1 172 ? 19.581 2.030 -12.524 1.00 91.38 172 SER A N 1
ATOM 1345 C CA . SER A 1 172 ? 20.782 1.221 -12.274 1.00 91.38 172 SER A CA 1
ATOM 1346 C C . SER A 1 172 ? 21.421 0.591 -13.515 1.00 91.38 172 SER A C 1
ATOM 1348 O O . SER A 1 172 ? 22.482 -0.006 -13.381 1.00 91.38 172 SER A O 1
ATOM 1350 N N . GLN A 1 173 ? 20.824 0.730 -14.704 1.00 93.62 173 GLN A N 1
ATOM 1351 C CA . GLN A 1 173 ? 21.274 0.110 -15.962 1.00 93.62 173 GLN A CA 1
ATOM 1352 C C . GLN A 1 173 ? 21.406 -1.421 -15.872 1.00 93.62 173 GLN A C 1
ATOM 1354 O O . GLN A 1 173 ? 22.302 -2.021 -16.464 1.00 93.62 173 GLN A O 1
ATOM 1359 N N . THR A 1 174 ? 20.518 -2.067 -15.115 1.00 94.62 174 THR A N 1
ATOM 1360 C CA . THR A 1 174 ? 20.544 -3.517 -14.880 1.00 94.62 174 THR A CA 1
ATOM 1361 C C . THR A 1 174 ? 19.154 -4.122 -14.997 1.00 94.62 174 THR A C 1
ATOM 1363 O O . THR A 1 174 ? 18.147 -3.450 -14.778 1.00 94.62 174 THR A O 1
ATOM 1366 N N . ILE A 1 175 ? 19.086 -5.418 -15.309 1.00 94.00 175 ILE A N 1
ATOM 1367 C CA . ILE A 1 175 ? 17.839 -6.172 -15.175 1.00 94.00 175 ILE A CA 1
ATOM 1368 C C . ILE A 1 175 ? 17.582 -6.404 -13.688 1.00 94.00 175 ILE A C 1
ATOM 1370 O O . ILE A 1 175 ? 18.396 -7.007 -12.986 1.00 94.00 175 ILE A O 1
ATOM 1374 N N . ARG A 1 176 ? 16.437 -5.927 -13.202 1.00 93.50 176 ARG A N 1
ATOM 1375 C CA . ARG A 1 176 ? 15.951 -6.219 -11.854 1.00 93.50 176 ARG A CA 1
ATOM 1376 C C . ARG A 1 176 ? 14.851 -7.262 -11.937 1.00 93.50 176 ARG A C 1
ATOM 1378 O O . ARG A 1 176 ? 14.032 -7.255 -12.852 1.00 93.50 176 ARG A O 1
ATOM 1385 N N . ARG A 1 177 ? 14.830 -8.154 -10.949 1.00 94.00 177 ARG A N 1
ATOM 1386 C CA . ARG A 1 177 ? 13.701 -9.058 -10.708 1.00 94.00 177 ARG A CA 1
ATOM 1387 C C . ARG A 1 177 ? 12.451 -8.268 -10.300 1.00 94.00 177 ARG A C 1
ATOM 1389 O O . ARG A 1 177 ? 12.519 -7.063 -10.067 1.00 94.00 177 ARG A O 1
ATOM 1396 N N . SER A 1 178 ? 11.332 -8.976 -10.163 1.00 95.69 178 SER A N 1
ATOM 1397 C CA . SER A 1 178 ? 10.097 -8.428 -9.593 1.00 95.69 178 SER A CA 1
ATOM 1398 C C . SER A 1 178 ? 10.348 -7.684 -8.270 1.00 95.69 178 SER A C 1
ATOM 1400 O O . SER A 1 178 ? 11.223 -8.055 -7.485 1.00 95.69 178 SER A O 1
ATOM 1402 N N . ILE A 1 179 ? 9.533 -6.670 -7.985 1.00 97.31 179 ILE A N 1
ATOM 1403 C CA . ILE A 1 179 ? 9.527 -5.951 -6.704 1.00 97.31 179 ILE A CA 1
ATOM 1404 C C . ILE A 1 179 ? 9.117 -6.840 -5.515 1.00 97.31 179 ILE A C 1
ATOM 1406 O O . ILE A 1 179 ? 9.489 -6.554 -4.376 1.00 97.31 179 ILE A O 1
ATOM 1410 N N . LEU A 1 180 ? 8.379 -7.931 -5.745 1.00 97.12 180 LEU A N 1
ATOM 1411 C CA . LEU A 1 180 ? 7.882 -8.826 -4.689 1.00 97.12 180 LEU A CA 1
ATOM 1412 C C . LEU A 1 180 ? 9.020 -9.450 -3.838 1.00 97.12 180 LEU A C 1
ATOM 1414 O O . LEU A 1 180 ? 8.994 -9.301 -2.613 1.00 97.12 180 LEU A O 1
ATOM 1418 N N . PRO A 1 181 ? 10.063 -10.078 -4.425 1.00 95.69 181 PRO A N 1
ATOM 1419 C CA . PRO A 1 181 ? 11.228 -10.575 -3.687 1.00 95.69 181 PRO A CA 1
ATOM 1420 C C . PRO A 1 181 ? 11.972 -9.541 -2.835 1.00 95.69 181 PRO A C 1
ATOM 1422 O O . PRO A 1 181 ? 12.505 -9.914 -1.783 1.00 95.69 181 PRO A O 1
ATOM 1425 N N . ASP A 1 182 ? 12.044 -8.291 -3.299 1.00 95.06 182 ASP A N 1
ATOM 1426 C CA . ASP A 1 182 ? 12.815 -7.209 -2.669 1.00 95.06 182 ASP A CA 1
ATOM 1427 C C . ASP A 1 182 ? 12.015 -6.531 -1.548 1.00 95.06 182 ASP A C 1
ATOM 1429 O O . ASP A 1 182 ? 12.529 -6.305 -0.453 1.00 95.06 182 ASP A O 1
ATOM 1433 N N . SER A 1 183 ? 10.736 -6.246 -1.801 1.00 97.12 183 SER A N 1
ATOM 1434 C CA . SER A 1 183 ? 9.821 -5.631 -0.830 1.00 97.12 183 SER A CA 1
ATOM 1435 C C . SER A 1 183 ? 9.370 -6.599 0.262 1.00 97.12 183 SER A C 1
ATOM 1437 O O . SER A 1 183 ? 9.048 -6.166 1.365 1.00 97.12 183 SER A O 1
ATOM 1439 N N . LYS A 1 184 ? 9.354 -7.908 -0.029 1.00 96.50 184 LYS A N 1
ATOM 1440 C CA . LYS A 1 184 ? 8.731 -8.940 0.815 1.00 96.50 184 LYS A CA 1
ATOM 1441 C C . LYS A 1 184 ? 7.235 -8.705 1.039 1.00 96.50 184 LYS A C 1
ATOM 1443 O O . LYS A 1 184 ? 6.706 -9.205 2.032 1.00 96.50 184 LYS A O 1
ATOM 1448 N N . ALA A 1 185 ? 6.562 -7.964 0.157 1.00 98.19 185 ALA A N 1
ATOM 1449 C CA . ALA A 1 185 ? 5.109 -7.849 0.191 1.00 98.19 185 ALA A CA 1
ATOM 1450 C C . ALA A 1 185 ? 4.457 -9.229 0.023 1.00 98.19 185 ALA A C 1
ATOM 1452 O O . ALA A 1 185 ? 5.008 -10.117 -0.632 1.00 98.19 185 ALA A O 1
ATOM 1453 N N . ASP A 1 186 ? 3.296 -9.403 0.641 1.00 98.25 186 ASP A N 1
ATOM 1454 C CA . ASP A 1 186 ? 2.571 -10.671 0.644 1.00 98.25 186 ASP A CA 1
ATOM 1455 C C . ASP A 1 186 ? 1.689 -10.809 -0.611 1.00 98.25 186 ASP A C 1
ATOM 1457 O O . ASP A 1 186 ? 1.497 -11.919 -1.104 1.00 98.25 186 ASP A O 1
ATOM 1461 N N . LEU A 1 187 ? 1.230 -9.685 -1.180 1.00 98.44 187 LEU A N 1
ATOM 1462 C CA . LEU A 1 187 ? 0.472 -9.638 -2.432 1.00 98.44 187 LEU A CA 1
ATOM 1463 C C . LEU A 1 187 ? 0.720 -8.321 -3.190 1.00 98.44 187 LEU A C 1
ATOM 1465 O O . LEU A 1 187 ? 0.851 -7.263 -2.577 1.00 98.44 187 LEU A O 1
ATOM 1469 N N . LEU A 1 188 ? 0.762 -8.372 -4.523 1.00 98.56 188 LEU A N 1
ATOM 1470 C CA . LEU A 1 188 ? 0.840 -7.205 -5.408 1.00 98.56 188 LEU A CA 1
ATOM 1471 C C . LEU A 1 188 ? -0.434 -7.096 -6.237 1.00 98.56 188 LEU A C 1
ATOM 1473 O O . LEU A 1 188 ? -0.853 -8.080 -6.837 1.00 98.56 188 LEU A O 1
ATOM 1477 N N . LEU A 1 189 ? -1.023 -5.906 -6.312 1.00 98.06 189 LEU A N 1
ATOM 1478 C CA . LEU A 1 189 ? -2.180 -5.600 -7.156 1.00 98.06 189 LEU A CA 1
ATOM 1479 C C . LEU A 1 189 ? -1.742 -4.671 -8.291 1.00 98.06 189 LEU A C 1
ATOM 1481 O O . LEU A 1 189 ? -1.029 -3.695 -8.048 1.00 98.06 189 LEU A O 1
ATOM 1485 N N . PHE A 1 190 ? -2.154 -4.965 -9.525 1.00 96.44 190 PHE A N 1
ATOM 1486 C CA . PHE A 1 190 ? -1.750 -4.194 -10.702 1.00 96.44 190 PHE A CA 1
ATOM 1487 C C . PHE A 1 190 ? -2.902 -3.892 -11.661 1.00 96.44 190 PHE A C 1
ATOM 1489 O O . PHE A 1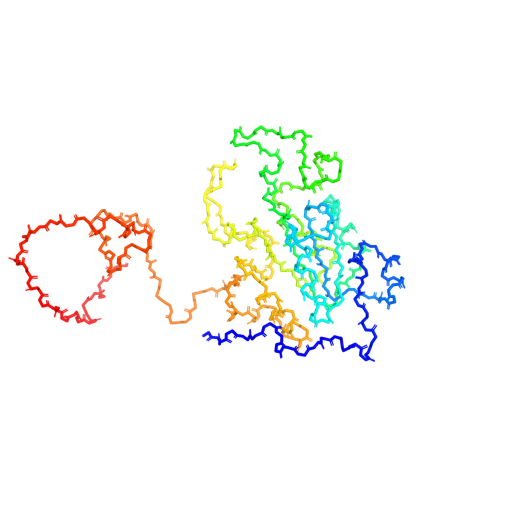 190 ? -3.880 -4.633 -11.750 1.00 96.44 190 PHE A O 1
ATOM 1496 N N . GLY A 1 191 ? -2.748 -2.804 -12.421 1.00 93.06 191 GLY A N 1
ATOM 1497 C CA . GLY A 1 191 ? -3.797 -2.289 -13.303 1.00 93.06 191 GLY A CA 1
ATOM 1498 C C . GLY A 1 191 ? -4.960 -1.684 -12.510 1.00 93.06 191 GLY A C 1
ATOM 1499 O O . GLY A 1 191 ? -4.753 -1.114 -11.439 1.00 93.06 191 GLY A O 1
ATOM 1500 N N . ASN A 1 192 ? -6.180 -1.828 -13.030 1.00 90.88 192 ASN A N 1
ATOM 1501 C CA . ASN A 1 192 ? -7.403 -1.360 -12.370 1.00 90.88 192 ASN A CA 1
ATOM 1502 C C . ASN A 1 192 ? -7.784 -2.326 -11.239 1.00 90.88 192 ASN A C 1
ATOM 1504 O O . ASN A 1 192 ? -8.487 -3.324 -11.439 1.00 90.88 192 ASN A O 1
ATOM 1508 N N . ALA A 1 193 ? -7.227 -2.061 -10.060 1.00 93.25 193 ALA A N 1
ATOM 1509 C CA . ALA A 1 193 ? -7.222 -2.965 -8.921 1.00 93.25 193 ALA A CA 1
ATOM 1510 C C . ALA A 1 193 ? -8.425 -2.815 -7.972 1.00 93.25 193 ALA A C 1
ATOM 1512 O O . ALA A 1 193 ? -8.452 -3.475 -6.939 1.00 93.25 193 ALA A O 1
ATOM 1513 N N . GLU A 1 194 ? -9.433 -2.001 -8.291 1.00 94.94 194 GLU A N 1
ATOM 1514 C CA . GLU A 1 194 ? -10.594 -1.734 -7.427 1.00 94.94 194 GLU A CA 1
ATOM 1515 C C . GLU A 1 194 ? -11.334 -3.022 -7.055 1.00 94.94 194 GLU A C 1
ATOM 1517 O O . GLU A 1 194 ? -11.673 -3.253 -5.898 1.00 94.94 194 GLU A O 1
ATOM 1522 N N . ARG A 1 195 ? -11.548 -3.909 -8.033 1.00 94.56 195 ARG A N 1
ATOM 1523 C CA . ARG A 1 195 ? -12.181 -5.214 -7.785 1.00 94.56 195 ARG A CA 1
ATOM 1524 C C . ARG A 1 195 ? -11.284 -6.128 -6.962 1.00 94.56 195 ARG A C 1
ATOM 1526 O O . ARG A 1 195 ? -11.765 -6.763 -6.029 1.00 94.56 195 ARG A O 1
ATOM 1533 N N . ALA A 1 196 ? -9.994 -6.161 -7.292 1.00 95.50 196 ALA A N 1
ATOM 1534 C CA . ALA A 1 196 ? -9.027 -7.009 -6.611 1.00 95.50 196 ALA A CA 1
ATOM 1535 C C . ALA A 1 196 ? -8.866 -6.606 -5.138 1.00 95.50 196 ALA A C 1
ATOM 1537 O O . ALA A 1 196 ? -8.933 -7.469 -4.271 1.00 95.50 196 ALA A O 1
ATOM 1538 N N . VAL A 1 197 ? -8.723 -5.312 -4.832 1.00 97.12 197 VAL A N 1
ATOM 1539 C CA . VAL A 1 197 ? -8.530 -4.837 -3.452 1.00 97.12 197 VAL A CA 1
ATOM 1540 C C . VAL A 1 197 ? -9.765 -5.079 -2.588 1.00 97.12 197 VAL A C 1
ATOM 1542 O O . VAL A 1 197 ? -9.624 -5.485 -1.438 1.00 97.12 197 VAL A O 1
ATOM 1545 N N . VAL A 1 198 ? -10.969 -4.906 -3.144 1.00 97.12 198 VAL A N 1
ATOM 1546 C CA . VAL A 1 198 ? -12.224 -5.200 -2.437 1.00 97.12 198 VAL A CA 1
ATOM 1547 C C . VAL A 1 198 ? -12.337 -6.694 -2.141 1.00 97.12 198 VAL A C 1
ATOM 1549 O O . VAL A 1 198 ? -12.649 -7.074 -1.015 1.00 97.12 198 VAL A O 1
ATOM 1552 N N . GLU A 1 199 ? -12.049 -7.550 -3.121 1.00 96.38 199 GLU A N 1
ATOM 1553 C CA . GLU A 1 199 ? -12.110 -9.000 -2.934 1.00 96.38 199 GLU A CA 1
ATOM 1554 C C . GLU A 1 199 ? -11.071 -9.503 -1.926 1.00 96.38 199 GLU A C 1
ATOM 1556 O O . GLU A 1 199 ? -11.413 -10.289 -1.042 1.00 96.38 199 GLU A O 1
ATOM 1561 N N . VAL A 1 200 ? -9.832 -9.005 -1.995 1.00 97.31 200 VAL A N 1
ATOM 1562 C CA . VAL A 1 200 ? -8.796 -9.329 -1.005 1.00 97.31 200 VAL A CA 1
ATOM 1563 C C . VAL A 1 200 ? -9.221 -8.871 0.389 1.00 97.31 200 VAL A C 1
ATOM 1565 O O . VAL A 1 200 ? -9.117 -9.650 1.332 1.00 97.31 200 VAL A O 1
ATOM 1568 N N . ALA A 1 201 ? -9.743 -7.648 0.530 1.00 97.94 201 ALA A N 1
ATOM 1569 C CA . ALA A 1 201 ? -10.156 -7.123 1.828 1.00 97.94 201 ALA A CA 1
ATOM 1570 C C . ALA A 1 201 ? -11.236 -7.983 2.489 1.00 97.94 201 ALA A C 1
ATOM 1572 O O . ALA A 1 201 ? -11.100 -8.341 3.657 1.00 97.94 201 ALA A O 1
ATOM 1573 N N . HIS A 1 202 ? -12.261 -8.387 1.736 1.00 97.50 202 HIS A N 1
ATOM 1574 C CA . HIS A 1 202 ? -13.319 -9.260 2.253 1.00 97.50 202 HIS A CA 1
ATOM 1575 C C . HIS A 1 202 ? -12.830 -10.674 2.580 1.00 97.50 202 HIS A C 1
ATOM 1577 O O . HIS A 1 202 ? -13.268 -11.245 3.576 1.00 97.50 202 HIS A O 1
ATOM 1583 N N . ARG A 1 203 ? -11.913 -11.245 1.791 1.00 97.00 203 ARG A N 1
ATOM 1584 C CA . ARG A 1 203 ? -11.349 -12.581 2.066 1.00 97.00 203 ARG A CA 1
ATOM 1585 C C . ARG A 1 203 ? -10.455 -12.589 3.303 1.00 97.00 203 ARG A C 1
ATOM 1587 O O . ARG A 1 203 ? -10.624 -13.445 4.167 1.00 97.00 203 ARG A O 1
ATOM 1594 N N . VAL A 1 204 ? -9.581 -11.591 3.446 1.00 98.12 204 VAL A N 1
ATOM 1595 C CA . VAL A 1 204 ? -8.752 -11.428 4.653 1.00 98.12 204 VAL A CA 1
ATOM 1596 C C . VAL A 1 204 ? -9.633 -11.172 5.879 1.00 98.12 204 VAL A C 1
ATOM 1598 O O . VAL A 1 204 ? -9.416 -11.771 6.928 1.00 98.12 204 VAL A O 1
ATOM 1601 N N . ALA A 1 205 ? -10.680 -10.355 5.744 1.00 97.38 205 ALA A N 1
ATOM 1602 C CA . ALA A 1 205 ? -11.660 -10.126 6.805 1.00 97.38 205 ALA A CA 1
ATOM 1603 C C . ALA A 1 205 ? -12.443 -11.390 7.205 1.00 97.38 205 ALA A C 1
ATOM 1605 O O . ALA A 1 205 ? -12.841 -11.528 8.361 1.00 97.38 205 ALA A O 1
ATOM 1606 N N . ALA A 1 206 ? -12.636 -12.329 6.274 1.00 96.94 206 ALA A N 1
ATOM 1607 C CA . ALA A 1 206 ? -13.212 -13.646 6.541 1.00 96.94 206 ALA A CA 1
ATOM 1608 C C . ALA A 1 206 ? -12.212 -14.639 7.174 1.00 96.94 206 ALA A C 1
ATOM 1610 O O . ALA A 1 206 ? -12.578 -15.784 7.436 1.00 96.94 206 ALA A O 1
ATOM 1611 N N . GLY A 1 207 ? -10.972 -14.214 7.438 1.00 97.12 207 GLY A N 1
ATOM 1612 C CA . GLY A 1 207 ? -9.932 -15.022 8.077 1.00 97.12 207 GLY A CA 1
ATOM 1613 C C . GLY A 1 207 ? -9.088 -15.850 7.110 1.00 97.12 207 GLY A C 1
ATOM 1614 O O . GLY A 1 207 ? -8.329 -16.710 7.555 1.00 97.12 207 GLY A O 1
ATOM 1615 N N . GLU A 1 208 ? -9.202 -15.620 5.802 1.00 97.94 208 GLU A N 1
ATOM 1616 C CA . GLU A 1 208 ? -8.355 -16.304 4.833 1.00 97.94 208 GLU A CA 1
ATOM 1617 C C . GLU A 1 208 ? -6.912 -15.784 4.886 1.00 97.94 208 GLU A C 1
ATOM 1619 O O . GLU A 1 208 ? -6.665 -14.576 4.885 1.00 97.94 208 GLU A O 1
ATOM 1624 N N . ASP A 1 209 ? -5.945 -16.705 4.905 1.00 97.06 209 ASP A N 1
ATOM 1625 C CA . ASP A 1 209 ? -4.529 -16.349 4.820 1.00 97.06 209 ASP A CA 1
ATOM 1626 C C . ASP A 1 209 ? -4.235 -15.727 3.448 1.00 97.06 209 ASP A C 1
ATOM 1628 O O . ASP A 1 209 ? -4.437 -16.355 2.406 1.00 97.06 209 ASP A O 1
ATOM 1632 N N . ILE A 1 210 ? -3.689 -14.507 3.460 1.00 97.00 210 ILE A N 1
ATOM 1633 C CA . ILE A 1 210 ? -3.290 -13.746 2.270 1.00 97.00 210 ILE A CA 1
ATOM 1634 C C . ILE A 1 210 ? -2.441 -14.571 1.293 1.00 97.00 210 ILE A C 1
ATOM 1636 O O . ILE A 1 210 ? -2.536 -14.383 0.085 1.00 97.00 210 ILE A O 1
ATOM 1640 N N . LYS A 1 211 ? -1.640 -15.521 1.792 1.00 94.69 211 LYS A N 1
ATOM 1641 C CA . LYS A 1 211 ? -0.767 -16.369 0.966 1.00 94.69 211 LYS A CA 1
ATOM 1642 C C . LYS A 1 211 ? -1.521 -17.423 0.158 1.00 94.69 211 LYS A C 1
ATOM 1644 O O . LYS A 1 211 ? -0.956 -17.957 -0.793 1.00 94.69 211 LYS A O 1
ATOM 1649 N N . GLN A 1 212 ? -2.758 -17.740 0.534 1.00 95.12 212 GLN A N 1
ATOM 1650 C CA . GLN A 1 212 ? -3.618 -18.682 -0.191 1.00 95.12 212 GLN A CA 1
ATOM 1651 C C . GLN A 1 212 ? -4.457 -17.990 -1.272 1.00 95.12 212 GLN A C 1
ATOM 1653 O O . GLN A 1 212 ? -4.935 -18.641 -2.204 1.00 95.12 212 GLN A O 1
ATOM 1658 N N . ILE A 1 213 ? -4.563 -16.660 -1.212 1.00 95.50 213 ILE A N 1
ATOM 1659 C CA . ILE A 1 213 ? -5.295 -15.841 -2.178 1.00 95.50 213 ILE A CA 1
ATOM 1660 C C . ILE A 1 213 ? -4.483 -15.731 -3.479 1.00 95.50 213 ILE A C 1
ATOM 1662 O O . ILE A 1 213 ? -3.691 -14.813 -3.681 1.00 95.50 213 ILE A O 1
ATOM 1666 N N . THR A 1 214 ? -4.678 -16.699 -4.375 1.00 93.94 214 THR A N 1
ATOM 1667 C CA . THR A 1 214 ? -3.868 -16.886 -5.598 1.00 93.94 214 THR A CA 1
ATOM 1668 C C . THR A 1 214 ? -4.681 -16.861 -6.893 1.00 93.94 214 THR A C 1
ATOM 1670 O O . THR A 1 214 ? -4.138 -16.946 -7.991 1.00 93.94 214 THR A O 1
ATOM 1673 N N . ASP A 1 215 ? -5.997 -16.722 -6.779 1.00 93.31 215 ASP A N 1
ATOM 1674 C CA . ASP A 1 215 ? -6.971 -16.904 -7.854 1.00 93.31 215 ASP A CA 1
ATOM 1675 C C . ASP A 1 215 ? -7.714 -15.613 -8.246 1.00 93.31 215 ASP A C 1
ATOM 1677 O O . ASP A 1 215 ? -8.618 -15.646 -9.089 1.00 93.31 215 ASP A O 1
ATOM 1681 N N . ILE A 1 216 ? -7.302 -14.471 -7.685 1.00 94.25 216 ILE A N 1
ATOM 1682 C CA . ILE A 1 216 ? -7.840 -13.144 -8.007 1.00 94.25 216 ILE A CA 1
ATOM 1683 C C . ILE A 1 216 ? -7.139 -12.584 -9.250 1.00 94.25 216 ILE A C 1
ATOM 1685 O O . ILE A 1 216 ? -5.916 -12.535 -9.345 1.00 94.25 216 ILE A O 1
ATOM 1689 N N . ARG A 1 217 ? -7.920 -12.114 -10.225 1.00 92.31 217 ARG A N 1
ATOM 1690 C CA . ARG A 1 217 ? -7.377 -11.455 -11.423 1.00 92.31 217 ARG A CA 1
ATOM 1691 C C . ARG A 1 217 ? -6.752 -10.104 -11.065 1.00 92.31 217 ARG A C 1
ATOM 1693 O O . ARG A 1 217 ? -7.326 -9.345 -10.292 1.00 92.31 217 ARG A O 1
ATOM 1700 N N . GLY A 1 218 ? -5.628 -9.774 -11.700 1.00 93.56 218 GLY A N 1
ATOM 1701 C CA . GLY A 1 218 ? -4.922 -8.511 -11.450 1.00 93.56 218 GLY A CA 1
ATOM 1702 C C . GLY A 1 218 ? -4.064 -8.528 -10.184 1.00 93.56 218 GLY A C 1
ATOM 1703 O O . GLY A 1 218 ? -3.701 -7.464 -9.684 1.00 93.56 218 GLY A O 1
ATOM 1704 N N . THR A 1 219 ? -3.735 -9.715 -9.664 1.00 96.62 219 THR A N 1
ATOM 1705 C CA . THR A 1 219 ? -2.788 -9.879 -8.559 1.00 96.62 219 THR A CA 1
ATOM 1706 C C . THR A 1 219 ? -1.545 -10.657 -8.986 1.00 96.62 219 THR A C 1
ATOM 1708 O O . THR A 1 219 ? -1.567 -11.444 -9.933 1.00 96.62 219 THR A O 1
ATOM 1711 N N . ALA A 1 220 ? -0.434 -10.407 -8.301 1.00 96.69 220 ALA A N 1
ATOM 1712 C CA . ALA A 1 220 ? 0.796 -11.176 -8.396 1.00 96.69 220 ALA A CA 1
ATOM 1713 C C . ALA A 1 220 ? 1.269 -11.546 -6.987 1.00 96.69 220 ALA A C 1
ATOM 1715 O O . ALA A 1 220 ? 1.142 -10.764 -6.043 1.00 96.69 220 ALA A O 1
ATOM 1716 N N . TYR A 1 221 ? 1.828 -12.741 -6.852 1.00 95.69 221 TYR A N 1
ATOM 1717 C CA . TYR A 1 221 ? 2.286 -13.295 -5.584 1.00 95.69 221 TYR A CA 1
ATOM 1718 C C . TYR A 1 221 ? 3.530 -14.150 -5.807 1.00 95.69 221 TYR A C 1
ATOM 1720 O O . TYR A 1 221 ? 3.800 -14.622 -6.913 1.00 95.69 221 TYR A O 1
ATOM 1728 N N . MET A 1 222 ? 4.300 -14.353 -4.740 1.00 93.56 222 MET A N 1
ATOM 1729 C CA . MET A 1 222 ? 5.437 -15.266 -4.770 1.00 93.56 222 MET A CA 1
ATOM 1730 C C . MET A 1 222 ? 4.958 -16.704 -4.594 1.00 93.56 222 MET A C 1
ATOM 1732 O O . MET A 1 222 ? 4.262 -17.017 -3.631 1.00 93.56 222 MET A O 1
ATOM 1736 N N . ARG A 1 223 ? 5.390 -17.592 -5.490 1.00 90.25 223 ARG A N 1
ATOM 1737 C CA . ARG A 1 223 ? 5.156 -19.035 -5.407 1.00 90.25 223 ARG A CA 1
ATOM 1738 C C . ARG A 1 223 ? 6.485 -19.777 -5.420 1.00 90.25 223 ARG A C 1
ATOM 1740 O O . ARG A 1 223 ? 7.431 -19.352 -6.077 1.00 90.25 223 ARG A O 1
ATOM 1747 N N . GLN A 1 224 ? 6.535 -20.887 -4.693 1.00 88.25 224 GLN A N 1
ATOM 1748 C CA . GLN A 1 224 ? 7.606 -21.869 -4.820 1.00 88.25 224 GLN A CA 1
ATOM 1749 C C . GLN A 1 224 ? 7.209 -22.907 -5.871 1.00 88.25 224 GLN A C 1
ATOM 1751 O O . GLN A 1 224 ? 6.119 -23.474 -5.794 1.00 88.25 224 GLN A O 1
ATOM 1756 N N . GLY A 1 225 ? 8.093 -23.143 -6.838 1.00 85.94 225 GLY A N 1
ATOM 1757 C CA . GLY A 1 225 ? 7.874 -24.102 -7.918 1.00 85.94 225 GLY A CA 1
ATOM 1758 C C . GLY A 1 225 ? 6.918 -23.627 -9.018 1.00 85.94 225 GLY A C 1
ATOM 1759 O O . GLY A 1 225 ? 6.241 -22.600 -8.916 1.00 85.94 225 GLY A O 1
ATOM 1760 N N . ILE A 1 226 ? 6.885 -24.406 -10.095 1.00 85.69 226 ILE A N 1
ATOM 1761 C CA . ILE A 1 226 ? 6.030 -24.180 -11.264 1.00 85.69 226 ILE A CA 1
ATOM 1762 C C . ILE A 1 226 ? 4.607 -24.665 -10.932 1.00 85.69 226 ILE A C 1
ATOM 1764 O O . ILE A 1 226 ? 4.462 -25.703 -10.281 1.00 85.69 226 ILE A O 1
ATOM 1768 N N . PRO A 1 227 ? 3.539 -23.936 -11.305 1.00 85.00 227 PRO A N 1
ATOM 1769 C CA . PRO A 1 227 ? 2.178 -24.415 -11.092 1.00 85.00 227 PRO A CA 1
ATOM 1770 C C . PRO A 1 227 ? 1.848 -25.666 -11.908 1.00 85.00 227 PRO A C 1
ATOM 1772 O O . PRO A 1 227 ? 2.333 -25.844 -13.022 1.00 85.00 227 PRO A O 1
ATOM 1775 N N . GLU A 1 228 ? 0.995 -26.529 -11.355 1.00 86.19 228 GLU A N 1
ATOM 1776 C CA . GLU A 1 228 ? 0.526 -27.726 -12.057 1.00 86.19 228 GLU A CA 1
ATOM 1777 C C . GLU A 1 228 ? -0.206 -27.356 -13.352 1.00 86.19 228 GLU A C 1
ATOM 1779 O O . GLU A 1 228 ? -0.932 -26.361 -13.408 1.00 86.19 228 GLU A O 1
ATOM 1784 N N . GLY A 1 229 ? -0.009 -28.164 -14.395 1.00 87.25 229 GLY A N 1
ATOM 1785 C CA . GLY A 1 229 ? -0.618 -27.942 -15.708 1.00 87.25 229 GLY A CA 1
ATOM 1786 C C . GLY A 1 229 ? 0.040 -26.843 -16.550 1.00 87.25 229 GLY A C 1
ATOM 1787 O O . GLY A 1 229 ? -0.498 -26.506 -17.601 1.00 87.25 229 GLY A O 1
ATOM 1788 N N . TRP A 1 230 ? 1.182 -26.292 -16.122 1.00 84.88 230 TRP A N 1
ATOM 1789 C CA . TRP A 1 230 ? 1.972 -25.347 -16.916 1.00 84.88 230 TRP A CA 1
ATOM 1790 C C . TRP A 1 230 ? 3.180 -26.028 -17.557 1.00 84.88 230 TRP A C 1
ATOM 1792 O O . TRP A 1 230 ? 3.870 -26.826 -16.925 1.00 84.88 230 TRP A O 1
ATOM 1802 N N . THR A 1 231 ? 3.463 -25.656 -18.803 1.00 84.38 231 THR A N 1
ATOM 1803 C CA . THR A 1 231 ? 4.688 -26.037 -19.513 1.00 84.38 231 THR A CA 1
ATOM 1804 C C . THR A 1 231 ? 5.707 -24.915 -19.373 1.00 84.38 231 THR A C 1
ATOM 1806 O O . THR A 1 231 ? 5.394 -23.754 -19.638 1.00 84.38 231 THR A O 1
ATOM 1809 N N . VAL A 1 232 ? 6.927 -25.251 -18.955 1.00 83.62 232 VAL A N 1
ATOM 1810 C CA . VAL A 1 232 ? 8.050 -24.308 -18.991 1.00 83.62 232 VAL A CA 1
ATOM 1811 C C . VAL A 1 232 ? 8.563 -24.252 -20.419 1.00 83.62 232 VAL A C 1
ATOM 1813 O O . VAL A 1 232 ? 8.969 -25.274 -20.965 1.00 83.62 232 VAL A O 1
ATOM 1816 N N . LEU A 1 233 ? 8.524 -23.065 -21.014 1.00 81.44 233 LEU A N 1
ATOM 1817 C CA . LEU A 1 233 ? 9.203 -22.797 -22.273 1.00 81.44 233 LEU A CA 1
ATOM 1818 C C . LEU A 1 233 ? 10.608 -22.298 -21.952 1.00 81.44 233 LEU A C 1
ATOM 1820 O O . LEU A 1 233 ? 10.764 -21.381 -21.141 1.00 81.44 233 LEU A O 1
ATOM 1824 N N . ASP A 1 234 ? 11.613 -22.916 -22.565 1.00 80.81 234 ASP A N 1
ATOM 1825 C CA . ASP A 1 234 ? 12.970 -22.391 -22.518 1.00 80.81 234 ASP A CA 1
ATOM 1826 C C . ASP A 1 234 ? 13.039 -21.131 -23.388 1.00 80.81 234 ASP A C 1
ATOM 1828 O O . ASP A 1 234 ? 12.732 -21.164 -24.576 1.00 80.81 234 ASP A O 1
ATOM 1832 N N . SER A 1 235 ? 13.395 -20.012 -22.762 1.00 77.06 235 SER A N 1
ATOM 1833 C CA . SER A 1 235 ? 13.585 -18.708 -23.405 1.00 77.06 235 SER A CA 1
ATOM 1834 C C . SER A 1 235 ? 15.009 -18.192 -23.162 1.00 77.06 235 SER A C 1
ATOM 1836 O O . SER A 1 235 ? 15.239 -16.983 -23.113 1.00 77.06 235 SER A O 1
ATOM 1838 N N . SER A 1 236 ? 15.965 -19.100 -22.942 1.00 80.25 236 SER A N 1
ATOM 1839 C CA . SER A 1 236 ? 17.382 -18.766 -22.745 1.00 80.25 236 SER A CA 1
ATOM 1840 C C . SER A 1 236 ? 18.039 -18.224 -24.018 1.00 80.25 236 SER A C 1
ATOM 1842 O O . SER A 1 236 ? 19.041 -17.514 -23.939 1.00 80.25 236 SER A O 1
ATOM 1844 N N . GLU A 1 237 ? 17.461 -18.525 -25.180 1.00 78.25 237 GLU A N 1
ATOM 1845 C CA . GLU A 1 237 ? 17.865 -17.990 -26.476 1.00 78.25 237 GLU A CA 1
ATOM 1846 C C . GLU A 1 237 ? 16.870 -16.927 -26.952 1.00 78.25 237 GLU A C 1
ATOM 1848 O O . GLU A 1 237 ? 15.671 -17.001 -26.684 1.00 78.25 237 GLU A O 1
ATOM 1853 N N . ILE A 1 238 ? 17.381 -15.910 -27.648 1.00 77.00 238 ILE A N 1
ATOM 1854 C CA . ILE A 1 238 ? 16.537 -14.895 -28.279 1.00 77.00 238 ILE A CA 1
ATOM 1855 C C . ILE A 1 238 ? 15.879 -15.536 -29.500 1.00 77.00 238 ILE A C 1
ATOM 1857 O O . ILE A 1 238 ? 16.571 -16.118 -30.336 1.00 77.00 238 ILE A O 1
ATOM 1861 N N . ASP A 1 239 ? 14.562 -15.381 -29.614 1.00 70.56 239 ASP A N 1
ATOM 1862 C CA . ASP A 1 239 ? 13.813 -15.781 -30.801 1.00 70.56 239 ASP A CA 1
ATOM 1863 C C . ASP A 1 239 ? 14.458 -15.206 -32.074 1.00 70.56 239 ASP A C 1
ATOM 1865 O O . ASP A 1 239 ? 14.647 -13.995 -32.208 1.00 70.56 239 ASP A O 1
ATOM 1869 N N . ALA A 1 240 ? 14.814 -16.075 -33.021 1.00 71.44 240 ALA A N 1
ATOM 1870 C CA . ALA A 1 240 ? 15.310 -15.654 -34.328 1.00 71.44 240 ALA A CA 1
ATOM 1871 C C . ALA A 1 240 ? 14.143 -15.195 -35.223 1.00 71.44 240 ALA A C 1
ATOM 1873 O O . ALA A 1 240 ? 13.043 -15.725 -35.116 1.00 71.44 240 ALA A O 1
ATOM 1874 N N . ASP A 1 241 ? 14.387 -14.312 -36.201 1.00 62.31 241 ASP A N 1
ATOM 1875 C CA . ASP A 1 241 ? 13.366 -13.772 -37.136 1.00 62.31 241 ASP A CA 1
ATOM 1876 C C . ASP A 1 241 ? 12.462 -14.829 -37.813 1.00 62.31 241 ASP A C 1
ATOM 1878 O O . ASP A 1 241 ? 11.390 -14.515 -38.327 1.00 62.31 241 ASP A O 1
ATOM 1882 N N . LYS A 1 242 ? 12.891 -16.095 -37.844 1.00 57.03 242 LYS A N 1
ATOM 1883 C CA . LYS A 1 242 ? 12.161 -17.217 -38.448 1.00 57.03 242 LYS A CA 1
ATOM 1884 C C . LYS A 1 242 ? 11.310 -18.029 -37.459 1.00 57.03 242 LYS A C 1
ATOM 1886 O O . LYS A 1 242 ? 10.548 -18.873 -37.925 1.00 57.03 242 LYS A O 1
ATOM 1891 N N . SER A 1 243 ? 11.434 -17.828 -36.142 1.00 54.84 243 SER A N 1
ATOM 1892 C CA . SER A 1 243 ? 10.685 -18.592 -35.126 1.00 54.84 243 SER A CA 1
ATOM 1893 C C . SER A 1 243 ? 9.318 -17.987 -34.792 1.00 54.84 243 SER A C 1
ATOM 1895 O O . SER A 1 243 ? 8.438 -18.692 -34.302 1.00 54.84 243 SER A O 1
ATOM 1897 N N . LEU A 1 244 ? 9.091 -16.712 -35.117 1.00 53.56 244 LEU A N 1
ATOM 1898 C CA . LEU A 1 244 ? 7.880 -15.982 -34.739 1.00 53.56 244 LEU A CA 1
ATOM 1899 C C . LEU A 1 244 ? 6.848 -15.942 -35.871 1.00 53.56 244 LEU A C 1
ATOM 1901 O O . LEU A 1 244 ? 6.504 -14.886 -36.398 1.00 53.56 244 LEU A O 1
ATOM 1905 N N . VAL A 1 245 ? 6.282 -17.099 -36.222 1.00 58.66 245 VAL A N 1
ATOM 1906 C CA . VAL A 1 245 ? 4.949 -17.085 -36.843 1.00 58.66 245 VAL A CA 1
ATOM 1907 C C . VAL A 1 245 ? 3.950 -16.882 -35.713 1.00 58.66 245 VAL A C 1
ATOM 1909 O O . VAL A 1 245 ? 3.497 -17.847 -35.102 1.00 58.66 245 VAL A O 1
ATOM 1912 N N . HIS A 1 246 ? 3.619 -15.629 -35.397 1.00 54.84 246 HIS A N 1
ATOM 1913 C CA . HIS A 1 246 ? 2.519 -15.350 -34.481 1.00 54.84 246 HIS A CA 1
ATOM 1914 C C . HIS A 1 246 ? 1.204 -15.749 -35.170 1.00 54.84 246 HIS A C 1
ATOM 1916 O O . HIS A 1 246 ? 0.820 -15.123 -36.158 1.00 54.84 246 HIS A O 1
ATOM 1922 N N . PRO A 1 247 ? 0.486 -16.784 -34.686 1.00 60.41 247 PRO A N 1
ATOM 1923 C CA . PRO A 1 247 ? -0.760 -17.225 -35.314 1.00 60.41 247 PRO A CA 1
ATOM 1924 C C . PRO A 1 247 ? -1.890 -16.197 -35.147 1.00 60.41 247 PRO A C 1
ATOM 1926 O O . PRO A 1 247 ? -2.934 -16.311 -35.785 1.00 60.41 247 PRO A O 1
ATOM 1929 N N . GLN A 1 248 ? -1.696 -15.209 -34.272 1.00 63.06 248 GLN A N 1
ATOM 1930 C CA . GLN A 1 248 ? -2.637 -14.133 -34.010 1.00 63.06 248 GLN A CA 1
ATOM 1931 C C . GLN A 1 248 ? -2.151 -12.841 -34.661 1.00 63.06 248 GLN A C 1
ATOM 1933 O O . GLN A 1 248 ? -0.996 -12.451 -34.509 1.00 63.06 248 GLN A O 1
ATOM 1938 N N . THR A 1 249 ? -3.065 -12.174 -35.362 1.00 68.62 249 THR A N 1
ATOM 1939 C CA . THR A 1 249 ? -2.871 -10.822 -35.886 1.00 68.62 249 THR A CA 1
ATOM 1940 C C . THR A 1 249 ? -2.514 -9.872 -34.744 1.00 68.62 249 THR A C 1
ATOM 1942 O O . THR A 1 249 ? -3.163 -9.919 -33.698 1.00 68.62 249 THR A O 1
ATOM 1945 N N . ASP A 1 250 ? -1.517 -9.009 -34.954 1.00 64.50 250 ASP A N 1
ATOM 1946 C CA . ASP A 1 250 ? -1.138 -7.958 -34.006 1.00 64.50 250 ASP A CA 1
ATOM 1947 C C . ASP A 1 250 ? -2.387 -7.158 -33.563 1.00 64.50 250 ASP A C 1
ATOM 1949 O O . ASP A 1 250 ? -3.046 -6.541 -34.407 1.00 64.50 250 ASP A O 1
ATOM 1953 N N . PRO A 1 251 ? -2.752 -7.180 -32.264 1.00 63.34 251 PRO A N 1
ATOM 1954 C CA . PRO A 1 251 ? -3.939 -6.499 -31.752 1.00 63.34 251 PRO A CA 1
ATOM 1955 C C . PRO A 1 251 ? -3.822 -4.968 -31.787 1.00 63.34 251 PRO A C 1
ATOM 1957 O O . PRO A 1 251 ? -4.832 -4.286 -31.613 1.00 63.34 251 PRO A O 1
ATOM 1960 N N . TYR A 1 252 ? -2.619 -4.432 -32.011 1.00 65.81 252 TYR A N 1
ATOM 1961 C CA . TYR A 1 252 ? -2.338 -3.006 -32.167 1.00 65.81 252 TYR A CA 1
ATOM 1962 C C . TYR A 1 252 ? -2.051 -2.611 -33.619 1.00 65.81 252 TYR A C 1
ATOM 1964 O O . TYR A 1 252 ? -1.746 -1.444 -33.876 1.00 65.81 252 TYR A O 1
ATOM 1972 N N . ALA A 1 253 ? -2.174 -3.544 -34.570 1.00 75.38 253 ALA A N 1
ATOM 1973 C CA . ALA A 1 253 ? -2.072 -3.216 -35.982 1.00 75.38 253 ALA A CA 1
ATOM 1974 C C . ALA A 1 253 ? -3.119 -2.155 -36.332 1.00 75.38 253 ALA A C 1
ATOM 1976 O O . ALA A 1 253 ? -4.310 -2.320 -36.051 1.00 75.38 253 ALA A O 1
ATOM 1977 N N . ASP A 1 254 ? -2.674 -1.073 -36.968 1.00 67.88 254 ASP A N 1
ATOM 1978 C CA . ASP A 1 254 ? -3.563 -0.013 -37.419 1.00 67.88 254 ASP A CA 1
ATOM 1979 C C . ASP A 1 254 ? -4.533 -0.565 -38.475 1.00 67.88 254 ASP A C 1
ATOM 1981 O O . ASP A 1 254 ? -4.196 -0.791 -39.641 1.00 67.88 254 ASP A O 1
ATOM 1985 N N . THR A 1 255 ? -5.761 -0.836 -38.040 1.00 68.88 255 THR A N 1
ATOM 1986 C CA . THR A 1 255 ? -6.827 -1.363 -38.896 1.00 68.88 255 THR A CA 1
ATOM 1987 C C . THR A 1 255 ? -7.460 -0.281 -39.767 1.00 68.88 255 THR A C 1
ATOM 1989 O O . THR A 1 255 ? -8.173 -0.618 -40.711 1.00 68.88 255 THR A O 1
ATOM 1992 N N . SER A 1 256 ? -7.154 1.001 -39.527 1.00 64.94 256 SER A N 1
ATOM 1993 C CA . SER A 1 256 ? -7.716 2.127 -40.284 1.00 64.94 256 SER A CA 1
ATOM 1994 C C . SER A 1 256 ? -7.123 2.276 -41.692 1.00 64.94 256 SER A C 1
ATOM 1996 O O . SER A 1 256 ? -7.719 2.916 -42.557 1.00 64.94 256 SER A O 1
ATOM 1998 N N . ALA A 1 257 ? -5.992 1.618 -41.970 1.00 54.91 257 ALA A N 1
ATOM 1999 C CA . ALA A 1 257 ? -5.351 1.624 -43.285 1.00 54.91 257 ALA A CA 1
ATOM 2000 C C . ALA A 1 257 ? -5.974 0.639 -44.300 1.00 54.91 257 ALA A C 1
ATOM 2002 O O . ALA A 1 257 ? -5.603 0.663 -45.474 1.00 54.91 257 ALA A O 1
ATOM 2003 N N . LYS A 1 258 ? -6.914 -0.230 -43.888 1.00 49.66 258 LYS A N 1
ATOM 2004 C CA . LYS A 1 258 ? -7.482 -1.279 -44.763 1.00 49.66 258 LYS A CA 1
ATOM 2005 C C . LYS A 1 258 ? -8.677 -0.843 -45.623 1.00 49.66 258 LYS A C 1
ATOM 2007 O O . LYS A 1 258 ? -9.038 -1.582 -46.534 1.00 49.66 258 LYS A O 1
ATOM 2012 N N . ASP A 1 259 ? -9.209 0.366 -45.433 1.00 42.56 259 ASP A N 1
ATOM 2013 C CA . ASP A 1 259 ? -10.357 0.887 -46.202 1.00 42.56 259 ASP A CA 1
ATOM 2014 C C . ASP A 1 259 ? -9.971 1.753 -47.421 1.00 42.56 259 ASP A C 1
ATOM 2016 O O . ASP A 1 259 ? -10.769 2.543 -47.927 1.00 42.56 259 ASP A O 1
ATOM 2020 N N . LYS A 1 260 ? -8.755 1.590 -47.963 1.00 39.66 260 LYS A N 1
ATOM 2021 C CA . LYS A 1 260 ? -8.375 2.135 -49.281 1.00 39.66 260 LYS A CA 1
ATOM 2022 C C . LYS A 1 260 ? -7.927 1.028 -50.236 1.00 39.66 260 LYS A C 1
ATOM 2024 O O . LYS A 1 260 ? -6.750 0.820 -50.490 1.00 39.66 260 LYS A O 1
ATOM 2029 N N . GLN A 1 261 ? -8.937 0.307 -50.710 1.00 38.28 261 GLN A N 1
ATOM 2030 C CA . GLN A 1 261 ? -9.096 -0.354 -52.010 1.00 38.28 261 GLN A CA 1
ATOM 2031 C C . GLN A 1 261 ? -7.850 -0.520 -52.915 1.00 38.28 261 GLN A C 1
ATOM 2033 O O . GLN A 1 261 ? -7.309 0.447 -53.446 1.00 38.28 261 GLN A O 1
ATOM 2038 N N . GLY A 1 262 ? -7.522 -1.781 -53.223 1.00 28.50 262 GLY A N 1
ATOM 2039 C CA . GLY A 1 262 ? -6.687 -2.192 -54.355 1.00 28.50 262 GLY A CA 1
ATOM 2040 C C . GLY A 1 262 ? -7.026 -3.628 -54.773 1.00 28.50 262 GLY A C 1
ATOM 2041 O O . GLY A 1 262 ? -7.014 -4.534 -53.950 1.00 28.50 262 GLY A O 1
ATOM 2042 N N . CYS A 1 263 ? -7.421 -3.804 -56.031 1.00 33.16 263 CYS A N 1
ATOM 2043 C CA . CYS A 1 263 ? -7.947 -5.025 -56.650 1.00 33.16 263 CYS A CA 1
ATOM 2044 C C . CYS A 1 263 ? -6.823 -6.002 -57.086 1.00 33.16 263 CYS A C 1
ATOM 2046 O O . CYS A 1 263 ? -5.796 -5.532 -57.566 1.00 33.16 263 CYS A O 1
ATOM 2048 N N . GLY A 1 264 ? -7.067 -7.325 -57.011 1.00 32.00 264 GLY A N 1
ATOM 2049 C CA . GLY A 1 264 ? -6.199 -8.428 -57.501 1.00 32.00 264 GLY A CA 1
ATOM 2050 C C . GLY A 1 264 ? -5.233 -8.960 -56.426 1.00 32.00 264 GLY A C 1
ATOM 2051 O O . GLY A 1 264 ? -4.594 -8.173 -55.752 1.00 32.00 264 GLY A O 1
ATOM 2052 N N . ASP A 1 265 ? -5.093 -10.250 -56.111 1.00 30.12 265 ASP A N 1
ATOM 2053 C CA . ASP A 1 265 ? -5.225 -11.459 -56.919 1.00 30.12 265 ASP A CA 1
ATOM 2054 C C . ASP A 1 265 ? -5.728 -12.662 -56.104 1.00 30.12 265 ASP A C 1
ATOM 2056 O O . ASP A 1 265 ? -5.453 -12.833 -54.914 1.00 30.12 265 ASP A O 1
ATOM 2060 N N . LYS A 1 266 ? -6.445 -13.547 -56.798 1.00 40.31 266 LYS A N 1
ATOM 2061 C CA . LYS A 1 266 ? -6.769 -14.901 -56.345 1.00 40.31 266 LYS A CA 1
ATOM 2062 C C . LYS A 1 266 ? -5.513 -15.771 -56.455 1.00 40.31 266 LYS A C 1
ATOM 2064 O O . LYS A 1 266 ? -5.072 -15.999 -57.574 1.00 40.31 266 LYS A O 1
ATOM 2069 N N . ASN A 1 267 ? -4.997 -16.294 -55.338 1.00 35.50 267 ASN A N 1
ATOM 2070 C CA . ASN A 1 267 ? -4.492 -17.675 -55.194 1.00 35.50 267 ASN A CA 1
ATOM 2071 C C . ASN A 1 267 ? -3.676 -17.853 -53.903 1.00 35.50 267 ASN A C 1
ATOM 2073 O O . ASN A 1 267 ? -2.513 -17.477 -53.853 1.00 35.50 267 ASN A O 1
ATOM 2077 N N . ASN A 1 268 ? -4.257 -18.510 -52.896 1.00 31.80 268 ASN A N 1
ATOM 2078 C CA . ASN A 1 268 ? -3.697 -19.748 -52.337 1.00 31.80 268 ASN A CA 1
ATOM 2079 C C . ASN A 1 268 ? -4.631 -20.295 -51.252 1.00 31.80 268 ASN A C 1
ATOM 2081 O O . ASN A 1 268 ? -4.735 -19.745 -50.159 1.00 31.80 268 ASN A O 1
ATOM 2085 N N . GLN A 1 269 ? -5.319 -21.393 -51.559 1.00 37.38 269 GLN A N 1
ATOM 2086 C CA . GLN A 1 269 ? -5.927 -22.242 -50.541 1.00 37.38 269 GLN A CA 1
ATOM 2087 C C . GLN A 1 269 ? -4.865 -23.232 -50.061 1.00 37.38 269 GLN A C 1
ATOM 2089 O O . GLN A 1 269 ? -4.558 -24.193 -50.765 1.00 37.38 269 GLN A O 1
ATOM 2094 N N . THR A 1 270 ? -4.340 -23.039 -48.855 1.00 33.47 270 THR A N 1
ATOM 2095 C CA . THR A 1 270 ? -3.540 -24.060 -48.167 1.00 33.47 270 THR A CA 1
ATOM 2096 C C . THR A 1 270 ? -4.398 -24.683 -47.069 1.00 33.47 270 THR A C 1
ATOM 2098 O O . THR A 1 270 ? -4.820 -24.013 -46.130 1.00 33.47 270 THR A O 1
ATOM 2101 N N . LYS A 1 271 ? -4.718 -25.974 -47.228 1.00 33.94 271 LYS A N 1
ATOM 2102 C CA . LYS A 1 271 ? -5.439 -26.790 -46.236 1.00 33.94 271 LYS A CA 1
ATOM 2103 C C . LYS A 1 271 ? -4.621 -26.907 -44.938 1.00 33.94 271 LYS A C 1
ATOM 2105 O O . LYS A 1 271 ? -3.402 -27.040 -45.028 1.00 33.94 271 LYS A O 1
ATOM 2110 N N . PRO A 1 272 ? -5.256 -26.962 -43.754 1.00 33.47 272 PRO A N 1
ATOM 2111 C CA . PRO A 1 272 ? -4.542 -27.205 -42.507 1.00 33.47 272 PRO A CA 1
ATOM 2112 C C . PRO A 1 272 ? -4.107 -28.676 -42.423 1.00 33.47 272 PRO A C 1
ATOM 2114 O O . PRO A 1 272 ? -4.941 -29.586 -42.471 1.00 33.47 272 PRO A O 1
ATOM 2117 N N . SER A 1 273 ? -2.801 -28.917 -42.301 1.00 35.88 273 SER A N 1
ATOM 2118 C CA . SER A 1 273 ? -2.259 -30.209 -41.881 1.00 35.88 273 SER A CA 1
ATOM 2119 C C . SER A 1 273 ? -2.480 -30.385 -40.374 1.00 35.88 273 SER A C 1
ATOM 2121 O O . SER A 1 273 ? -2.244 -29.478 -39.578 1.00 35.88 273 SER A O 1
ATOM 2123 N N . LYS A 1 274 ? -2.969 -31.563 -39.975 1.00 36.59 274 LYS A N 1
ATOM 2124 C CA . LYS A 1 274 ? -3.032 -31.977 -38.568 1.00 36.59 274 LYS A CA 1
ATOM 2125 C C . LYS A 1 274 ? -1.603 -32.218 -38.075 1.00 36.59 274 LYS A C 1
ATOM 2127 O O . LYS A 1 274 ? -0.896 -33.022 -38.675 1.00 36.59 274 LYS A O 1
ATOM 2132 N N . ILE A 1 275 ? -1.201 -31.537 -37.006 1.00 42.34 275 ILE A N 1
ATOM 2133 C CA . ILE A 1 275 ? 0.051 -31.809 -36.290 1.00 42.34 275 ILE A CA 1
ATOM 2134 C C . ILE A 1 275 ? -0.226 -32.941 -35.291 1.00 42.34 275 ILE A C 1
ATOM 2136 O O . ILE A 1 275 ? -1.177 -32.861 -34.512 1.00 42.34 275 ILE A O 1
ATOM 2140 N N . ASP A 1 276 ? 0.567 -34.010 -35.370 1.00 42.09 276 ASP A N 1
ATOM 2141 C CA . ASP A 1 276 ? 0.540 -35.175 -34.478 1.00 42.09 276 ASP A CA 1
ATOM 2142 C C . ASP A 1 276 ? 1.313 -34.848 -33.179 1.00 42.09 276 ASP A C 1
ATOM 2144 O O . ASP A 1 276 ? 2.490 -34.486 -33.260 1.00 42.09 276 ASP A O 1
ATOM 2148 N N . PRO A 1 277 ? 0.693 -34.934 -31.986 1.00 39.72 277 PRO A N 1
ATOM 2149 C CA . PRO A 1 277 ? 1.294 -34.487 -30.726 1.00 39.72 277 PRO A CA 1
ATOM 2150 C C . PRO A 1 277 ? 2.435 -35.364 -30.174 1.00 39.72 277 PRO A C 1
ATOM 2152 O O . PRO A 1 277 ? 2.935 -35.063 -29.095 1.00 39.72 277 PRO A O 1
ATOM 2155 N N . ASN A 1 278 ? 2.881 -36.410 -30.881 1.00 44.72 278 ASN A N 1
ATOM 2156 C CA . ASN A 1 278 ? 3.915 -37.333 -30.382 1.00 44.72 278 ASN A CA 1
ATOM 2157 C C . ASN A 1 278 ? 5.273 -37.288 -31.107 1.00 44.72 278 ASN A C 1
ATOM 2159 O O . ASN A 1 278 ? 6.136 -38.120 -30.824 1.00 44.72 278 ASN A O 1
ATOM 2163 N N . GLN A 1 279 ? 5.522 -36.329 -32.000 1.00 40.59 279 GLN A N 1
ATOM 2164 C CA . GLN A 1 279 ? 6.864 -36.130 -32.563 1.00 40.59 279 GLN A CA 1
ATOM 2165 C C . GLN A 1 279 ? 7.555 -34.929 -31.920 1.00 40.59 279 GLN A C 1
ATOM 2167 O O . GLN A 1 279 ? 7.326 -33.790 -32.312 1.00 40.59 279 GLN A O 1
ATOM 2172 N N . GLY A 1 280 ? 8.425 -35.198 -30.944 1.00 34.72 280 GLY A N 1
ATOM 2173 C CA . GLY A 1 280 ? 9.339 -34.177 -30.429 1.00 34.72 280 GLY A CA 1
ATOM 2174 C C . GLY A 1 280 ? 9.851 -34.347 -29.002 1.00 34.72 280 GLY A C 1
ATOM 2175 O O . GLY A 1 280 ? 10.189 -33.347 -28.388 1.00 34.72 280 GLY A O 1
ATOM 2176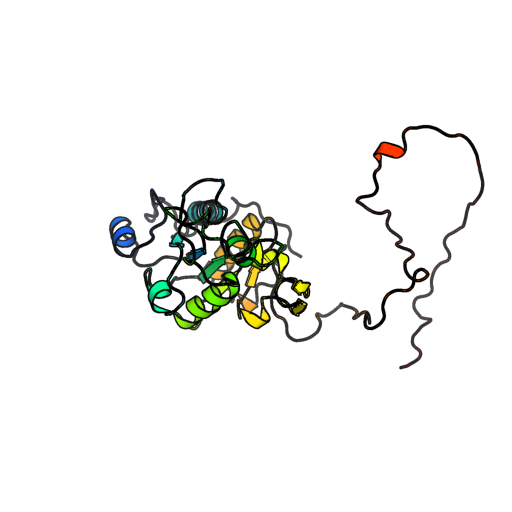 N N . ALA A 1 281 ? 9.922 -35.563 -28.454 1.00 34.16 281 ALA A N 1
ATOM 2177 C CA . ALA A 1 281 ? 10.747 -35.832 -27.277 1.00 34.16 281 ALA A CA 1
ATOM 2178 C C . ALA A 1 281 ? 12.000 -36.599 -27.718 1.00 34.16 281 ALA A C 1
ATOM 2180 O O . ALA A 1 281 ? 12.034 -37.827 -27.700 1.00 34.16 281 ALA A O 1
ATOM 2181 N N . VAL A 1 282 ? 13.025 -35.860 -28.138 1.00 33.03 282 VAL A N 1
ATOM 2182 C CA . VAL A 1 282 ? 14.409 -36.342 -28.144 1.00 33.03 282 VAL A CA 1
ATOM 2183 C C . VAL A 1 282 ? 15.250 -35.269 -27.452 1.00 33.03 282 VAL A C 1
ATOM 2185 O O . VAL A 1 282 ? 15.291 -34.142 -27.927 1.00 33.03 282 VAL A O 1
ATOM 2188 N N . GLN A 1 283 ? 15.799 -35.673 -26.297 1.00 33.31 283 GLN A N 1
ATOM 2189 C CA . GLN A 1 283 ? 16.906 -35.148 -25.465 1.00 33.31 283 GLN A CA 1
ATOM 2190 C C . GLN A 1 283 ? 17.615 -33.876 -25.979 1.00 33.31 283 GLN A C 1
ATOM 2192 O O . GLN A 1 283 ? 17.966 -33.804 -27.152 1.00 33.31 283 GLN A O 1
ATOM 2197 N N . VAL A 1 284 ? 17.919 -32.875 -25.143 1.00 32.97 284 VAL A N 1
ATOM 2198 C CA . VAL A 1 284 ? 18.666 -32.905 -23.861 1.00 32.97 284 VAL A CA 1
ATOM 2199 C C . VAL A 1 284 ? 18.107 -31.877 -22.881 1.00 32.97 284 VAL A C 1
ATOM 2201 O O . VAL A 1 284 ? 17.760 -30.773 -23.346 1.00 32.97 284 VAL A O 1
#